Protein AF-A0AAV0BPV1-F1 (afdb_monomer_lite)

Structure (mmCIF, N/CA/C/O backbone):
data_AF-A0AAV0BPV1-F1
#
_entry.id   AF-A0AAV0BPV1-F1
#
loop_
_atom_site.group_PDB
_atom_site.id
_atom_site.type_symbol
_atom_site.label_atom_id
_atom_site.label_alt_id
_atom_site.label_comp_id
_atom_site.label_asym_id
_atom_site.label_entity_id
_atom_site.label_seq_id
_atom_site.pdbx_PDB_ins_code
_atom_site.Cartn_x
_atom_site.Cartn_y
_atom_site.Cartn_z
_atom_site.occupancy
_atom_site.B_iso_or_equiv
_atom_site.auth_seq_id
_atom_site.auth_comp_id
_atom_site.auth_asym_id
_atom_site.auth_atom_id
_atom_site.pdbx_PDB_model_num
ATOM 1 N N . MET A 1 1 ? -37.164 -22.646 31.659 1.00 42.09 1 MET A N 1
ATOM 2 C CA . MET A 1 1 ? -35.922 -21.860 31.822 1.00 42.09 1 MET A CA 1
ATOM 3 C C . MET A 1 1 ? -35.303 -21.697 30.444 1.00 42.09 1 MET A C 1
ATOM 5 O O . MET A 1 1 ? -34.673 -22.619 29.947 1.00 42.09 1 MET A O 1
ATOM 9 N N . SER A 1 2 ? -35.602 -20.583 29.778 1.00 46.94 2 SER A N 1
ATOM 10 C CA . SER A 1 2 ? -35.160 -20.309 28.409 1.00 46.94 2 SER A CA 1
ATOM 11 C C . SER A 1 2 ? -33.805 -19.611 28.459 1.00 46.94 2 SER A C 1
ATOM 13 O O . SER A 1 2 ? -33.726 -18.443 28.832 1.00 46.94 2 SER A O 1
ATOM 15 N N . ASN A 1 3 ? -32.737 -20.331 28.117 1.00 47.72 3 ASN A N 1
ATOM 16 C CA . ASN A 1 3 ? -31.407 -19.749 27.967 1.00 47.72 3 ASN A CA 1
ATOM 17 C C . ASN A 1 3 ? -31.418 -18.818 26.749 1.00 47.72 3 ASN A C 1
ATOM 19 O O . ASN A 1 3 ? -31.386 -19.273 25.608 1.00 47.72 3 ASN A O 1
ATOM 23 N N . GLN A 1 4 ? -31.497 -17.507 26.987 1.00 49.25 4 GLN A N 1
ATOM 24 C CA . GLN A 1 4 ? -31.279 -16.502 25.951 1.00 49.25 4 GLN A CA 1
ATOM 25 C C . GLN A 1 4 ? -29.829 -16.612 25.461 1.00 49.25 4 GLN A C 1
ATOM 27 O O . GLN A 1 4 ? -28.895 -16.147 26.115 1.00 49.25 4 GLN A O 1
ATOM 32 N N . CYS A 1 5 ? -29.640 -17.243 24.301 1.00 52.16 5 CYS A N 1
ATOM 33 C CA . CYS A 1 5 ? -28.388 -17.212 23.554 1.00 52.16 5 CYS A CA 1
ATOM 34 C C . CYS A 1 5 ? -28.054 -15.760 23.199 1.00 52.16 5 CYS A C 1
ATOM 36 O O . CYS A 1 5 ? -28.616 -15.174 22.275 1.00 52.16 5 CYS A O 1
ATOM 38 N N . ARG A 1 6 ? -27.123 -15.171 23.949 1.00 55.25 6 ARG A N 1
ATOM 39 C CA . ARG A 1 6 ? -26.567 -13.846 23.681 1.00 55.25 6 ARG A CA 1
ATOM 40 C C . ARG A 1 6 ? -25.705 -13.939 22.418 1.00 55.25 6 ARG A C 1
ATOM 42 O O . ARG A 1 6 ? -24.546 -14.342 22.481 1.00 55.25 6 ARG A O 1
ATOM 49 N N . THR A 1 7 ? -26.275 -13.611 21.261 1.00 58.38 7 THR A N 1
ATOM 50 C CA . THR A 1 7 ? -25.535 -13.536 19.995 1.00 58.38 7 THR A CA 1
ATOM 51 C C . THR A 1 7 ? -24.436 -12.487 20.131 1.00 58.38 7 THR A C 1
ATOM 53 O O . THR A 1 7 ? -24.726 -11.312 20.370 1.00 58.38 7 THR A O 1
ATOM 56 N N . ARG A 1 8 ? -23.167 -12.895 20.016 1.00 61.06 8 ARG A N 1
ATOM 57 C CA . ARG A 1 8 ? -22.059 -11.935 20.007 1.00 61.06 8 ARG A CA 1
ATOM 58 C C . ARG A 1 8 ? -22.197 -11.028 18.783 1.00 61.06 8 ARG A C 1
ATOM 60 O O . ARG A 1 8 ? -22.488 -11.544 17.699 1.00 61.06 8 ARG A O 1
ATOM 67 N N . PRO A 1 9 ? -21.995 -9.709 18.941 1.00 69.44 9 PRO A N 1
ATOM 68 C CA . PRO A 1 9 ? -22.067 -8.792 17.821 1.00 69.44 9 PRO A CA 1
ATOM 69 C C . PRO A 1 9 ? -21.018 -9.170 16.764 1.00 69.44 9 PRO A C 1
ATOM 71 O O . PRO A 1 9 ? -19.928 -9.628 17.122 1.00 69.44 9 PRO A O 1
ATOM 74 N N . PRO A 1 10 ? -21.336 -8.986 15.473 1.00 70.00 10 PRO A N 1
ATOM 75 C CA . PRO A 1 10 ? -20.398 -9.222 14.383 1.00 70.00 10 PRO A CA 1
ATOM 76 C C . PRO A 1 10 ? -19.081 -8.480 14.613 1.00 70.00 10 PRO A C 1
ATOM 78 O O . PRO A 1 10 ? -19.077 -7.317 15.026 1.00 70.00 10 PRO A O 1
ATOM 81 N N . SER A 1 11 ? -17.957 -9.139 14.315 1.00 78.38 11 SER A N 1
ATOM 82 C CA . SER A 1 11 ? -16.662 -8.462 14.319 1.00 78.38 11 SER A CA 1
ATOM 83 C C . SER A 1 11 ? -16.705 -7.289 13.332 1.00 78.38 11 SER A C 1
ATOM 85 O O . SER A 1 11 ? -17.315 -7.365 12.260 1.00 78.38 11 SER A O 1
ATOM 87 N N . LYS A 1 12 ? -16.056 -6.174 13.688 1.00 82.56 12 LYS A N 1
ATOM 88 C CA . LYS A 1 12 ? -15.970 -4.987 12.816 1.00 82.56 12 LYS A CA 1
ATOM 89 C C . LYS A 1 12 ? -15.382 -5.340 11.443 1.00 82.56 12 LYS A C 1
ATOM 91 O O . LYS A 1 12 ? -15.753 -4.747 10.434 1.00 82.56 12 LYS A O 1
ATOM 96 N N . GLU A 1 13 ? -14.506 -6.337 11.414 1.00 77.69 13 GLU A N 1
ATOM 97 C CA . GLU A 1 13 ? -13.866 -6.880 10.218 1.00 77.69 13 GLU A CA 1
ATOM 98 C C . GLU A 1 13 ? -14.877 -7.518 9.259 1.00 77.69 13 GLU A C 1
ATOM 100 O O . GLU A 1 13 ? -14.853 -7.198 8.072 1.00 77.69 13 GLU A O 1
ATOM 105 N N . ASN A 1 14 ? -15.827 -8.318 9.762 1.00 80.06 14 ASN A N 1
ATOM 106 C CA . ASN A 1 14 ? -16.877 -8.924 8.935 1.00 80.06 14 ASN A CA 1
ATOM 107 C C . ASN A 1 14 ? -17.768 -7.860 8.277 1.00 80.06 14 ASN A C 1
ATOM 109 O O . ASN A 1 14 ? -18.071 -7.946 7.087 1.00 80.06 14 ASN A O 1
ATOM 113 N N . ILE A 1 15 ? -18.149 -6.817 9.025 1.00 83.56 15 ILE A N 1
ATOM 114 C CA . ILE A 1 15 ? -18.957 -5.708 8.489 1.00 83.56 15 ILE A CA 1
ATOM 115 C C . ILE A 1 15 ? -18.180 -4.955 7.401 1.00 83.56 15 ILE A C 1
ATOM 117 O O . ILE A 1 15 ? -18.731 -4.623 6.349 1.00 83.56 15 ILE A O 1
ATOM 121 N N . ASN A 1 16 ? -16.894 -4.688 7.640 1.00 84.50 16 ASN A N 1
ATOM 122 C CA . ASN A 1 16 ? -16.043 -3.992 6.680 1.00 84.50 16 ASN A CA 1
ATOM 123 C C . ASN A 1 16 ? -15.828 -4.812 5.404 1.00 84.50 16 ASN A C 1
ATOM 125 O O . ASN A 1 16 ? -15.897 -4.247 4.314 1.00 84.50 16 ASN A O 1
ATOM 129 N N . LEU A 1 17 ? -15.634 -6.128 5.523 1.00 83.00 17 LEU A N 1
ATOM 130 C CA . LEU A 1 17 ? -15.505 -7.027 4.378 1.00 83.00 17 LEU A CA 1
ATOM 131 C C . LEU A 1 17 ? -16.783 -7.039 3.533 1.00 83.00 17 LEU A C 1
ATOM 133 O O . LEU A 1 17 ? -16.717 -6.926 2.313 1.00 83.00 17 LEU A O 1
ATOM 137 N N . MET A 1 18 ? -17.948 -7.104 4.177 1.00 84.31 18 MET A N 1
ATOM 138 C CA . MET A 1 18 ? -19.235 -7.137 3.481 1.00 84.31 18 MET A CA 1
ATOM 139 C C . MET A 1 18 ? -19.504 -5.822 2.730 1.00 84.31 18 MET A C 1
ATOM 141 O O . MET A 1 18 ? -19.871 -5.839 1.555 1.00 84.31 18 MET A O 1
ATOM 145 N N . ARG A 1 19 ? -19.194 -4.671 3.346 1.00 87.00 19 ARG A N 1
ATOM 146 C CA . ARG A 1 19 ? -19.234 -3.365 2.661 1.00 87.00 19 ARG A CA 1
ATOM 147 C C . ARG A 1 19 ? -18.247 -3.282 1.502 1.00 87.00 19 ARG A C 1
ATOM 149 O O . ARG A 1 19 ? -18.590 -2.732 0.458 1.00 87.00 19 ARG A O 1
ATOM 156 N N . LEU A 1 20 ? -17.031 -3.799 1.683 1.00 87.06 20 LEU A N 1
ATOM 157 C CA . LEU A 1 20 ? -16.011 -3.809 0.638 1.00 87.06 20 LEU A CA 1
ATOM 158 C C . LEU A 1 20 ? -16.485 -4.624 -0.566 1.00 87.06 20 LEU A C 1
ATOM 160 O O . LEU A 1 20 ? -16.376 -4.152 -1.690 1.00 87.06 20 LEU A O 1
ATOM 164 N N . ILE A 1 21 ? -17.052 -5.807 -0.336 1.00 85.94 21 ILE A N 1
ATOM 165 C CA . ILE A 1 21 ? -17.505 -6.694 -1.409 1.00 85.94 21 ILE A CA 1
ATOM 166 C C . ILE A 1 21 ? -18.712 -6.116 -2.138 1.00 85.94 21 ILE A C 1
ATOM 168 O O . ILE A 1 21 ? -18.698 -6.092 -3.363 1.00 85.94 21 ILE A O 1
ATOM 172 N N . ASN A 1 22 ? -19.686 -5.552 -1.423 1.00 89.00 22 ASN A N 1
ATOM 173 C CA . ASN A 1 22 ? -20.817 -4.880 -2.064 1.00 89.00 22 ASN A CA 1
ATOM 174 C C . ASN A 1 22 ? -20.350 -3.684 -2.922 1.00 89.00 22 ASN A C 1
ATOM 176 O O . ASN A 1 22 ? -20.807 -3.473 -4.044 1.00 89.00 22 ASN A O 1
ATOM 180 N N . ARG A 1 23 ? -19.348 -2.933 -2.439 1.00 88.94 23 ARG A N 1
ATOM 181 C CA . ARG A 1 23 ? -18.723 -1.852 -3.211 1.00 88.94 23 ARG A CA 1
ATOM 182 C C . ARG A 1 23 ? -17.981 -2.379 -4.444 1.00 88.94 23 ARG A C 1
ATOM 184 O O . ARG A 1 23 ? -18.074 -1.769 -5.504 1.00 88.94 23 ARG A O 1
ATOM 191 N N . LEU A 1 24 ? -17.249 -3.487 -4.321 1.00 85.62 24 LEU A N 1
ATOM 192 C CA . LEU A 1 24 ? -16.556 -4.126 -5.445 1.00 85.62 24 LEU A CA 1
ATOM 193 C C . LEU A 1 24 ? -17.540 -4.631 -6.497 1.00 85.62 24 LEU A C 1
ATOM 195 O O . LEU A 1 24 ? -17.297 -4.449 -7.685 1.00 85.62 24 LEU A O 1
ATOM 199 N N . GLU A 1 25 ? -18.655 -5.217 -6.072 1.00 88.25 25 GLU A N 1
ATOM 200 C CA . GLU A 1 25 ? -19.716 -5.684 -6.959 1.00 88.25 25 GLU A CA 1
ATOM 201 C C . GLU A 1 25 ? -20.304 -4.514 -7.754 1.00 88.25 25 GLU A C 1
ATOM 203 O O . GLU A 1 25 ? -20.315 -4.551 -8.987 1.00 88.25 25 GLU A O 1
ATOM 208 N N . GLN A 1 26 ? -20.655 -3.421 -7.073 1.00 90.00 26 GLN A N 1
ATOM 209 C CA . GLN A 1 26 ? -21.169 -2.211 -7.711 1.00 90.00 26 GLN A CA 1
ATOM 210 C C . GLN A 1 26 ? -20.170 -1.608 -8.713 1.00 90.00 26 GLN A C 1
ATOM 212 O O . GLN A 1 26 ? -20.542 -1.310 -9.848 1.00 90.00 26 GLN A O 1
ATOM 217 N N . ILE A 1 27 ? -18.893 -1.482 -8.330 1.00 82.88 27 ILE A N 1
ATOM 218 C CA . ILE A 1 27 ? -17.833 -0.947 -9.202 1.00 82.88 27 ILE A CA 1
ATOM 219 C C . ILE A 1 27 ? -17.587 -1.873 -10.397 1.00 82.88 27 ILE A C 1
ATOM 221 O O . ILE A 1 27 ? -17.434 -1.397 -11.519 1.00 82.88 27 ILE A O 1
ATOM 225 N N . SER A 1 28 ? -17.564 -3.189 -10.180 1.00 78.62 28 SER A N 1
ATOM 226 C CA . SER A 1 28 ? -17.332 -4.157 -11.253 1.00 78.62 28 SER A CA 1
ATOM 227 C C . SER A 1 28 ? -18.446 -4.118 -12.298 1.00 78.62 28 SER A C 1
ATOM 229 O O . SER A 1 28 ? -18.153 -4.127 -13.489 1.00 78.62 28 SER A O 1
ATOM 231 N N . ASN A 1 29 ? -19.705 -3.992 -11.870 1.00 82.56 29 ASN A N 1
ATOM 232 C CA . ASN A 1 29 ? -20.851 -3.918 -12.774 1.00 82.56 29 ASN A CA 1
ATOM 233 C C . ASN A 1 29 ? -20.868 -2.601 -13.568 1.00 82.56 29 ASN A C 1
ATOM 235 O O . ASN A 1 29 ? -21.177 -2.614 -14.756 1.00 82.56 29 ASN A O 1
ATOM 239 N N . LEU A 1 30 ? -20.485 -1.483 -12.942 1.00 74.69 30 LEU A N 1
ATOM 240 C CA . LEU A 1 30 ? -20.395 -0.176 -13.606 1.00 74.69 30 LEU A CA 1
ATOM 241 C C . LEU A 1 30 ? -19.240 -0.111 -14.615 1.00 74.69 30 LEU A C 1
ATOM 243 O O . LEU A 1 30 ? -19.417 0.379 -15.727 1.00 74.69 30 LEU A O 1
ATOM 247 N N . ASN A 1 31 ? -18.065 -0.628 -14.250 1.00 66.12 31 ASN A N 1
ATOM 248 C CA . ASN A 1 31 ? -16.854 -0.455 -15.053 1.00 66.12 31 ASN A CA 1
ATOM 249 C C . ASN A 1 31 ? -16.699 -1.498 -16.167 1.00 66.12 31 ASN A C 1
ATOM 251 O O . ASN A 1 31 ? -16.068 -1.197 -17.178 1.00 66.12 31 ASN A O 1
ATOM 255 N N . LEU A 1 32 ? -17.279 -2.700 -16.028 1.00 65.12 32 LEU A N 1
ATOM 256 C CA . LEU A 1 32 ? -17.296 -3.684 -17.121 1.00 65.12 32 LEU A CA 1
ATOM 257 C C . LEU A 1 32 ? -18.333 -3.367 -18.203 1.00 65.12 32 LEU A C 1
ATOM 259 O O . LEU A 1 32 ? -18.230 -3.914 -19.296 1.00 65.12 32 LEU A O 1
ATOM 263 N N . ALA A 1 33 ? -19.285 -2.466 -17.941 1.00 62.31 33 ALA A N 1
ATOM 264 C CA . ALA A 1 33 ? -20.210 -1.947 -18.950 1.00 62.31 33 ALA A CA 1
ATOM 265 C C . ALA A 1 33 ? -19.548 -0.949 -19.923 1.00 62.31 33 ALA A C 1
ATOM 267 O O . ALA A 1 33 ? -20.222 -0.386 -20.784 1.00 62.31 33 ALA A O 1
ATOM 268 N N . ARG A 1 34 ? -18.219 -0.781 -19.849 1.00 64.75 34 ARG A N 1
ATOM 269 C CA . ARG A 1 34 ? -17.416 -0.041 -20.825 1.00 64.75 34 ARG A CA 1
ATOM 270 C C . ARG A 1 34 ? -16.794 -0.931 -21.928 1.00 64.75 34 ARG A C 1
ATOM 272 O O . ARG A 1 34 ? -15.581 -0.860 -22.102 1.00 64.75 34 ARG A O 1
ATOM 279 N N . PRO A 1 35 ? -17.538 -1.746 -22.712 1.00 54.72 35 PRO A N 1
ATOM 280 C CA . PRO A 1 35 ? -17.009 -2.293 -23.951 1.00 54.72 35 PRO A CA 1
ATOM 281 C C . PRO A 1 35 ? -17.625 -1.587 -25.176 1.00 54.72 35 PRO A C 1
ATOM 283 O O . PRO A 1 35 ? -18.838 -1.481 -25.327 1.00 54.72 35 PRO A O 1
ATOM 286 N N . VAL A 1 36 ? -16.756 -1.163 -26.098 1.00 50.34 36 VAL A N 1
ATOM 287 C CA . VAL A 1 36 ? -17.002 -1.215 -27.559 1.00 50.34 36 VAL A CA 1
ATOM 288 C C . VAL A 1 36 ? -17.967 -0.180 -28.175 1.00 50.34 36 VAL A C 1
ATOM 290 O O . VAL A 1 36 ? -18.152 -0.160 -29.389 1.00 50.34 36 VAL A O 1
ATOM 293 N N . LEU A 1 37 ? -18.495 0.797 -27.433 1.00 48.41 37 LEU A N 1
ATOM 294 C CA . LEU A 1 37 ? -19.304 1.872 -28.053 1.00 48.41 37 LEU A CA 1
ATOM 295 C C . LEU A 1 37 ? -18.516 2.803 -29.006 1.00 48.41 37 LEU A C 1
ATOM 297 O O . LEU A 1 37 ? -19.104 3.677 -29.639 1.00 48.41 37 LEU A O 1
ATOM 301 N N . SER A 1 38 ? -17.200 2.618 -29.149 1.00 53.91 38 SER A N 1
ATOM 302 C CA . SER A 1 38 ? -16.341 3.393 -30.052 1.00 53.91 38 SER A CA 1
ATOM 303 C C . SER A 1 38 ? -15.957 2.692 -31.364 1.00 53.91 38 SER A C 1
ATOM 305 O O . SER A 1 38 ? -15.392 3.367 -32.223 1.00 53.91 38 SER A O 1
ATOM 307 N N . GLU A 1 39 ? -16.280 1.406 -31.566 1.00 52.38 39 GLU A N 1
ATOM 308 C CA . GLU A 1 39 ? -15.970 0.682 -32.822 1.00 52.38 39 GLU A CA 1
ATOM 309 C C . GLU A 1 39 ? -17.166 0.544 -33.781 1.00 52.38 39 GLU A C 1
ATOM 311 O O . GLU A 1 39 ? -16.973 0.358 -34.977 1.00 52.38 39 GLU A O 1
ATOM 316 N N . ALA A 1 40 ? -18.408 0.734 -33.324 1.00 53.03 40 ALA A N 1
ATOM 317 C CA . ALA A 1 40 ? -19.603 0.517 -34.153 1.00 53.03 40 ALA A CA 1
ATOM 318 C C . ALA A 1 40 ? -20.012 1.701 -35.065 1.00 53.03 40 ALA A C 1
ATOM 320 O O . ALA A 1 40 ? -21.153 1.758 -35.520 1.00 53.03 40 ALA A O 1
ATOM 321 N N . LYS A 1 41 ? -19.130 2.676 -35.335 1.00 50.38 41 LYS A N 1
ATOM 322 C CA . LYS A 1 41 ? -19.468 3.853 -36.168 1.00 50.38 41 LYS A CA 1
ATOM 323 C C . LYS A 1 41 ? -18.423 4.175 -37.238 1.00 50.38 41 LYS A C 1
ATOM 325 O O . LYS A 1 41 ? -18.102 5.341 -37.457 1.00 50.38 41 LYS A O 1
ATOM 330 N N . GLN A 1 42 ? -17.891 3.144 -37.892 1.00 53.72 42 GLN A N 1
ATOM 331 C CA . GLN A 1 42 ? -16.965 3.299 -39.018 1.00 53.72 42 GLN A CA 1
ATOM 332 C C . GLN A 1 42 ? -17.470 2.710 -40.339 1.00 53.72 42 GLN A C 1
ATOM 334 O O . GLN A 1 42 ? -16.671 2.521 -41.234 1.00 53.72 42 GLN A O 1
ATOM 339 N N . ASP A 1 43 ? -18.783 2.534 -40.510 1.00 49.91 43 ASP A N 1
ATOM 340 C CA . ASP A 1 43 ? -19.382 2.211 -41.812 1.00 49.91 43 ASP A CA 1
ATOM 341 C C . ASP A 1 43 ? -20.544 3.166 -42.129 1.00 49.91 43 ASP A C 1
ATOM 343 O O . ASP A 1 43 ? -21.705 2.780 -42.221 1.00 49.91 43 ASP A O 1
ATOM 347 N N . SER A 1 44 ? -20.259 4.459 -42.286 1.00 54.28 44 SER A N 1
ATOM 348 C CA . SER A 1 44 ? -21.110 5.299 -43.135 1.00 54.28 44 SER A CA 1
ATOM 349 C C . SER A 1 44 ? -20.239 6.247 -43.947 1.00 54.28 44 SER A C 1
ATOM 351 O O . SER A 1 44 ? -19.776 7.278 -43.458 1.00 54.28 44 SER A O 1
ATOM 353 N N . GLN A 1 45 ? -20.004 5.857 -45.197 1.00 57.00 45 GLN A N 1
ATOM 354 C CA . GLN A 1 45 ? -19.478 6.715 -46.247 1.00 57.00 45 GLN A CA 1
ATOM 355 C C . GLN A 1 45 ? -20.327 7.988 -46.351 1.00 57.00 45 GLN A C 1
ATOM 357 O O . GLN A 1 45 ? -21.492 7.919 -46.733 1.00 57.00 45 GLN A O 1
ATOM 362 N N . PHE A 1 46 ? -19.737 9.152 -46.085 1.00 45.31 46 PHE A N 1
ATOM 363 C CA . PHE A 1 46 ? -20.099 10.360 -46.818 1.00 45.31 46 PHE A CA 1
ATOM 364 C C . PHE A 1 46 ? -18.920 11.334 -46.845 1.00 45.31 46 PHE A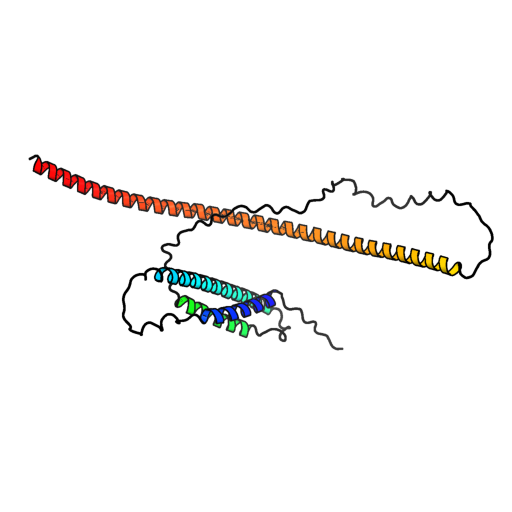 C 1
ATOM 366 O O . PHE A 1 46 ? -18.414 11.770 -45.812 1.00 45.31 46 PHE A O 1
ATOM 373 N N . SER A 1 47 ? -18.464 11.617 -48.061 1.00 58.06 47 SER A N 1
ATOM 374 C CA . SER A 1 47 ? -17.420 12.575 -48.408 1.00 58.06 47 SER A CA 1
ATOM 375 C C . SER A 1 47 ? -17.798 13.998 -47.992 1.00 58.06 47 SER A C 1
ATOM 377 O O . SER A 1 47 ? -18.882 14.450 -48.338 1.00 58.06 47 SER A O 1
ATOM 379 N N . SER A 1 48 ? -16.896 14.724 -47.326 1.00 51.44 48 SER A N 1
ATOM 380 C CA . SER A 1 48 ? -16.231 15.907 -47.906 1.00 51.44 48 SER A CA 1
ATOM 381 C C . SER A 1 48 ? -15.270 16.556 -46.895 1.00 51.44 48 SER A C 1
ATOM 383 O O . SER A 1 48 ? -15.657 16.903 -45.785 1.00 51.44 48 SER A O 1
ATOM 385 N N . SER A 1 49 ? -14.004 16.664 -47.307 1.00 60.97 49 SER A N 1
ATOM 386 C CA . SER A 1 49 ? -13.077 17.800 -47.125 1.00 60.97 49 SER A CA 1
ATOM 387 C C . SER A 1 49 ? -13.451 18.899 -46.106 1.00 60.97 49 SER A C 1
ATOM 389 O O . SER A 1 49 ? -14.350 19.691 -46.364 1.00 60.97 49 SER A O 1
ATOM 391 N N . ASP A 1 50 ? -12.732 19.019 -44.983 1.00 49.62 50 ASP A N 1
ATOM 392 C CA . ASP A 1 50 ? -11.524 19.865 -44.881 1.00 49.62 50 ASP A CA 1
ATOM 393 C C . ASP A 1 50 ? -11.030 20.054 -43.424 1.00 49.62 50 ASP A C 1
ATOM 395 O O . ASP A 1 50 ? -11.773 20.395 -42.511 1.00 49.62 50 ASP A O 1
ATOM 399 N N . ILE A 1 51 ? -9.725 19.806 -43.244 1.00 56.47 51 ILE A N 1
ATOM 400 C CA . ILE A 1 51 ? -8.747 20.515 -42.392 1.00 56.47 51 ILE A CA 1
ATOM 401 C C . ILE A 1 51 ? -9.185 20.927 -40.963 1.00 56.47 51 ILE A C 1
ATOM 403 O O . ILE A 1 51 ? -9.487 22.089 -40.725 1.00 56.47 51 ILE A O 1
ATOM 407 N N . SER A 1 52 ? -9.069 20.006 -39.986 1.00 53.97 52 SER A N 1
ATOM 408 C CA . SER A 1 52 ? -8.597 20.266 -38.593 1.00 53.97 52 SER A CA 1
ATOM 409 C C . SER A 1 52 ? -8.764 19.033 -37.671 1.00 53.97 52 SER A C 1
ATOM 411 O O . SER A 1 52 ? -9.530 19.064 -36.709 1.00 53.97 52 SER A O 1
ATOM 413 N N . GLY A 1 53 ? -8.088 17.912 -37.961 1.00 50.00 53 GLY A N 1
ATOM 414 C CA . GLY A 1 53 ? -8.402 16.597 -37.359 1.00 50.00 53 GLY A CA 1
ATOM 415 C C . GLY A 1 53 ? -7.350 15.938 -36.452 1.00 50.00 53 GLY A C 1
ATOM 416 O O . GLY A 1 53 ? -7.510 14.770 -36.120 1.00 50.00 53 GLY A O 1
ATOM 417 N N . GLU A 1 54 ? -6.272 16.615 -36.046 1.00 54.66 54 GLU A N 1
ATOM 418 C CA . GLU A 1 54 ? -5.117 15.941 -35.405 1.00 54.66 54 GLU A CA 1
ATOM 419 C C . GLU A 1 54 ? -5.161 15.871 -33.859 1.00 54.66 54 GLU A C 1
ATOM 421 O O . GLU A 1 54 ? -4.224 15.390 -33.224 1.00 54.66 54 GLU A O 1
ATOM 426 N N . ARG A 1 55 ? -6.242 16.332 -33.210 1.00 53.78 55 ARG A N 1
ATOM 427 C CA . ARG A 1 55 ? -6.329 16.390 -31.732 1.00 53.78 55 ARG A CA 1
ATOM 428 C C . ARG A 1 55 ? -6.917 15.151 -31.044 1.00 53.78 55 ARG A C 1
ATOM 430 O O . ARG A 1 55 ? -6.801 15.043 -29.832 1.00 53.78 55 ARG A O 1
ATOM 437 N N . THR A 1 56 ? -7.507 14.194 -31.758 1.00 56.53 56 THR A N 1
ATOM 438 C CA . THR A 1 56 ? -8.327 13.141 -31.116 1.00 56.53 56 THR A CA 1
ATOM 439 C C . THR A 1 56 ? -7.581 11.846 -30.767 1.00 56.53 56 THR A C 1
ATOM 441 O O . THR A 1 56 ? -8.087 11.047 -29.981 1.00 56.53 56 THR A O 1
ATOM 444 N N . SER A 1 57 ? -6.377 11.615 -31.301 1.00 59.97 57 SER A N 1
ATOM 445 C CA . SER A 1 57 ? -5.622 10.369 -31.069 1.00 59.97 57 SER A CA 1
ATOM 446 C C . SER A 1 57 ? -4.876 10.348 -29.730 1.00 59.97 57 SER A C 1
ATOM 448 O O . SER A 1 57 ? -4.743 9.294 -29.107 1.00 59.97 57 SER A O 1
ATOM 450 N N . LYS A 1 58 ? -4.417 11.510 -29.253 1.00 67.12 58 LYS A N 1
ATOM 451 C CA . LYS A 1 58 ? -3.657 11.624 -28.000 1.00 67.12 58 LYS A CA 1
ATOM 452 C C . LYS A 1 58 ? -4.544 11.508 -26.759 1.00 67.12 58 LYS A C 1
ATOM 454 O O . LYS A 1 58 ? -4.118 10.902 -25.777 1.00 67.12 58 LYS A O 1
ATOM 459 N N . ASP A 1 59 ? -5.769 12.023 -26.828 1.00 66.75 59 ASP A N 1
ATOM 460 C CA . ASP A 1 59 ? -6.702 12.007 -25.696 1.00 66.75 59 ASP A CA 1
ATOM 461 C C . ASP A 1 59 ? -7.236 10.595 -25.409 1.00 66.75 59 ASP A C 1
ATOM 463 O O . ASP A 1 59 ? -7.300 10.193 -24.249 1.00 66.75 59 ASP A O 1
ATOM 467 N N . ARG A 1 60 ? -7.479 9.775 -26.446 1.00 69.94 60 ARG A N 1
ATOM 468 C CA . ARG A 1 60 ? -7.893 8.367 -26.269 1.00 69.94 60 ARG A CA 1
ATOM 469 C C . ARG A 1 60 ? -6.854 7.537 -25.509 1.00 69.94 60 ARG A C 1
ATOM 471 O O . ARG A 1 60 ? -7.203 6.796 -24.597 1.00 69.94 60 ARG A O 1
ATOM 478 N N . SER A 1 61 ? -5.564 7.730 -25.801 1.00 77.25 61 SER A N 1
ATOM 479 C CA . SER A 1 61 ? -4.494 7.015 -25.094 1.00 77.25 61 SER A CA 1
ATOM 480 C C . SER A 1 61 ? -4.415 7.374 -23.606 1.00 77.25 61 SER A C 1
ATOM 482 O O . SER A 1 61 ? -3.953 6.548 -22.821 1.00 77.25 61 SER A O 1
ATOM 484 N N . ALA A 1 62 ? -4.808 8.586 -23.205 1.00 82.00 62 ALA A N 1
ATOM 485 C CA . ALA A 1 62 ? -4.777 8.994 -21.803 1.00 82.00 62 ALA A CA 1
ATOM 486 C C . ALA A 1 62 ? -5.901 8.329 -20.993 1.00 82.00 62 ALA A C 1
ATOM 488 O O . ALA A 1 62 ? -5.664 7.902 -19.860 1.00 82.00 62 ALA A O 1
ATOM 489 N N . GLU A 1 63 ? -7.090 8.193 -21.586 1.00 83.94 63 GLU A N 1
ATOM 490 C CA . GLU A 1 63 ? -8.220 7.492 -20.970 1.00 83.94 63 GLU A CA 1
ATOM 491 C C . GLU A 1 63 ? -7.942 5.998 -20.780 1.00 83.94 63 GLU A C 1
ATOM 493 O O . GLU A 1 63 ? -8.187 5.471 -19.694 1.00 83.94 63 GLU A O 1
ATOM 498 N N . ASP A 1 64 ? -7.358 5.335 -21.783 1.00 85.06 64 ASP A N 1
ATOM 499 C CA . ASP A 1 64 ? -6.997 3.913 -21.697 1.00 85.06 64 ASP A CA 1
ATOM 500 C C . ASP A 1 64 ? -5.977 3.658 -20.575 1.00 85.06 64 ASP A C 1
ATOM 502 O O . ASP A 1 64 ? -6.082 2.693 -19.813 1.00 85.06 64 ASP A O 1
ATOM 506 N N . ILE A 1 65 ? -5.002 4.564 -20.419 1.00 85.75 65 ILE A N 1
ATOM 507 C CA . ILE A 1 65 ? -4.013 4.497 -19.337 1.00 85.75 65 ILE A CA 1
ATOM 508 C C . ILE A 1 65 ? -4.688 4.686 -17.975 1.00 85.75 65 ILE A C 1
ATOM 510 O O . ILE A 1 65 ? -4.374 3.950 -17.038 1.00 85.75 65 ILE A O 1
ATOM 514 N N . ALA A 1 66 ? -5.591 5.661 -17.839 1.00 86.88 66 ALA A N 1
ATOM 515 C CA . ALA A 1 66 ? -6.308 5.900 -16.588 1.00 86.88 66 ALA A CA 1
ATOM 516 C C . ALA A 1 66 ? -7.146 4.677 -16.188 1.00 86.88 66 ALA A C 1
ATOM 518 O O . ALA A 1 66 ? -7.049 4.206 -15.052 1.00 86.88 66 ALA A O 1
ATOM 519 N N . TRP A 1 67 ? -7.877 4.108 -17.147 1.00 86.88 67 TRP A N 1
ATOM 520 C CA . TRP A 1 67 ? -8.705 2.929 -16.929 1.00 86.88 67 TRP A CA 1
ATOM 521 C C . TRP A 1 67 ? -7.878 1.703 -16.519 1.00 86.88 67 TRP A C 1
ATOM 523 O O . TRP A 1 67 ? -8.236 1.007 -15.570 1.00 86.88 67 TRP A O 1
ATOM 533 N N . TYR A 1 68 ? -6.712 1.485 -17.138 1.00 88.94 68 TYR A N 1
ATOM 534 C CA . TYR A 1 68 ? -5.781 0.427 -16.730 1.00 88.94 68 TYR A CA 1
ATOM 535 C C . TYR A 1 68 ? -5.372 0.538 -15.249 1.00 88.94 68 TYR A C 1
ATOM 537 O O . TYR A 1 68 ? -5.340 -0.466 -14.529 1.00 88.94 68 TYR A O 1
ATOM 545 N N . TRP A 1 69 ? -5.073 1.749 -14.767 1.00 88.50 69 TRP A N 1
ATOM 546 C CA . TRP A 1 69 ? -4.683 1.959 -13.369 1.00 88.50 69 TRP A CA 1
ATOM 547 C C . TRP A 1 69 ? -5.839 1.758 -12.391 1.00 88.50 69 TRP A C 1
ATOM 549 O O . TRP A 1 69 ? -5.621 1.201 -11.313 1.00 88.50 69 TRP A O 1
ATOM 559 N N . GLU A 1 70 ? -7.059 2.144 -12.761 1.00 89.81 70 GLU A N 1
ATOM 560 C CA . GLU A 1 70 ? -8.255 1.834 -11.972 1.00 89.81 70 GLU A CA 1
ATOM 561 C C . GLU A 1 70 ? -8.463 0.323 -11.851 1.00 89.81 70 GLU A C 1
ATOM 563 O O . GLU A 1 70 ? -8.673 -0.198 -10.751 1.00 89.81 70 GLU A O 1
ATOM 568 N N . LEU A 1 71 ? -8.310 -0.399 -12.962 1.00 89.44 71 LEU A N 1
ATOM 569 C CA . LEU A 1 71 ? -8.444 -1.850 -13.014 1.00 89.44 71 LEU A CA 1
ATOM 570 C C . LEU A 1 71 ? -7.381 -2.556 -12.154 1.00 89.44 71 LEU A C 1
ATOM 572 O O . LEU A 1 71 ? -7.685 -3.500 -11.422 1.00 89.44 71 LEU A O 1
ATOM 576 N N . LYS A 1 72 ? -6.142 -2.047 -12.155 1.00 91.44 72 LYS A N 1
ATOM 577 C CA . LYS A 1 72 ? -5.076 -2.507 -11.249 1.00 91.44 72 LYS A CA 1
ATOM 578 C C . LYS A 1 72 ? -5.370 -2.201 -9.780 1.00 91.44 72 LYS A C 1
ATOM 580 O O . LYS A 1 72 ? -5.099 -3.041 -8.918 1.00 91.44 72 LYS A O 1
ATOM 585 N N . GLY A 1 73 ? -5.957 -1.044 -9.481 1.00 90.31 73 GLY A N 1
ATOM 586 C CA . GLY A 1 73 ? -6.462 -0.732 -8.143 1.00 90.31 73 GLY A CA 1
ATOM 587 C C . GLY A 1 73 ? -7.508 -1.754 -7.688 1.00 90.31 73 GLY A C 1
ATOM 588 O O . GLY A 1 73 ? -7.441 -2.277 -6.572 1.00 90.31 73 GLY A O 1
ATOM 589 N N . LEU A 1 74 ? -8.416 -2.138 -8.584 1.00 90.31 74 LEU A N 1
ATOM 590 C CA . LEU A 1 74 ? -9.434 -3.144 -8.301 1.00 90.31 74 LEU A CA 1
ATOM 591 C C . LEU A 1 74 ? -8.824 -4.535 -8.043 1.00 90.31 74 LEU A C 1
ATOM 593 O O . LEU A 1 74 ? -9.190 -5.204 -7.082 1.00 90.31 74 LEU A O 1
ATOM 597 N N . GLU A 1 75 ? -7.813 -4.943 -8.813 1.00 92.56 75 GLU A N 1
ATOM 598 C CA . GLU A 1 75 ? -7.100 -6.211 -8.590 1.00 92.56 75 GLU A CA 1
ATOM 599 C C . GLU A 1 75 ? -6.484 -6.293 -7.178 1.00 92.56 75 GLU A C 1
ATOM 601 O O . GLU A 1 75 ? -6.555 -7.326 -6.505 1.00 92.56 75 GLU A O 1
ATOM 606 N N . THR A 1 76 ? -5.890 -5.196 -6.700 1.00 92.50 76 THR A N 1
ATOM 607 C CA . THR A 1 76 ? -5.270 -5.154 -5.365 1.00 92.50 76 THR A CA 1
ATOM 608 C C . THR A 1 76 ? -6.299 -5.206 -4.236 1.00 92.50 76 THR A C 1
ATOM 610 O O . THR A 1 76 ? -6.086 -5.917 -3.253 1.00 92.50 76 THR A O 1
ATOM 613 N N . THR A 1 77 ? -7.438 -4.524 -4.384 1.00 91.38 77 THR A N 1
ATOM 614 C CA . THR A 1 77 ? -8.536 -4.578 -3.402 1.00 91.38 77 THR A CA 1
ATOM 615 C C . THR A 1 77 ? -9.182 -5.963 -3.333 1.00 91.38 77 THR A C 1
ATOM 617 O O . THR A 1 77 ? -9.421 -6.459 -2.232 1.00 91.38 77 THR A O 1
ATOM 620 N N . VAL A 1 78 ? -9.360 -6.642 -4.473 1.00 93.44 78 VAL A N 1
ATOM 621 C CA . VAL A 1 78 ? -9.818 -8.044 -4.529 1.00 93.44 78 VAL A CA 1
ATOM 622 C C . VAL A 1 78 ? -8.827 -8.977 -3.825 1.00 93.44 78 VAL A C 1
ATOM 624 O O . VAL A 1 78 ? -9.227 -9.799 -2.999 1.00 93.44 78 VAL A O 1
ATOM 627 N N . LYS A 1 79 ? -7.519 -8.822 -4.077 1.00 94.38 79 LYS A N 1
ATOM 628 C CA . LYS A 1 79 ? -6.471 -9.590 -3.378 1.00 94.38 79 LYS A CA 1
ATOM 629 C C . LYS A 1 79 ? -6.510 -9.369 -1.867 1.00 94.38 79 LYS A C 1
ATOM 631 O O . LYS A 1 79 ? -6.409 -10.330 -1.112 1.00 94.38 79 LYS A O 1
ATOM 636 N N . HIS A 1 80 ? -6.686 -8.127 -1.424 1.00 92.88 80 HIS A N 1
ATOM 637 C CA . HIS A 1 80 ? -6.784 -7.807 -0.003 1.00 92.88 80 HIS A CA 1
ATOM 638 C C . HIS A 1 80 ? -8.021 -8.440 0.650 1.00 92.88 80 HIS A C 1
ATOM 640 O O . HIS A 1 80 ? -7.892 -9.073 1.697 1.00 92.88 80 HIS A O 1
ATOM 646 N N . ALA A 1 81 ? -9.189 -8.350 0.005 1.0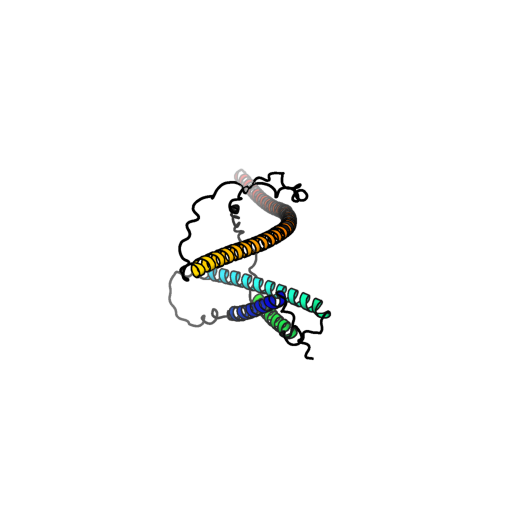0 91.69 81 ALA A N 1
ATOM 647 C CA . ALA A 1 81 ? -10.411 -9.008 0.468 1.00 91.69 81 ALA A CA 1
ATOM 648 C C . ALA A 1 81 ? -10.222 -10.530 0.611 1.00 91.69 81 ALA A C 1
ATOM 650 O O . ALA A 1 81 ? -10.642 -11.111 1.609 1.00 91.69 81 ALA A O 1
ATOM 651 N N . LYS A 1 82 ? -9.512 -11.164 -0.332 1.00 93.56 82 LYS A N 1
ATOM 652 C CA . LYS A 1 82 ? -9.176 -12.597 -0.286 1.00 93.56 82 LYS A CA 1
ATOM 653 C C . LYS A 1 82 ? -8.262 -12.942 0.889 1.00 93.56 82 LYS A C 1
ATOM 655 O O . LYS A 1 82 ? -8.461 -13.964 1.540 1.00 93.56 82 LYS A O 1
ATOM 660 N N . THR A 1 83 ? -7.283 -12.088 1.186 1.00 93.06 83 THR A N 1
ATOM 661 C CA . THR A 1 83 ? -6.424 -12.247 2.367 1.00 93.06 83 THR A CA 1
ATOM 662 C C . THR A 1 83 ? -7.236 -12.162 3.656 1.00 93.06 83 THR A C 1
ATOM 664 O O . THR A 1 83 ? -7.062 -13.015 4.518 1.00 93.06 83 THR A O 1
ATOM 667 N N . ILE A 1 84 ? -8.154 -11.193 3.775 1.00 90.38 84 ILE A N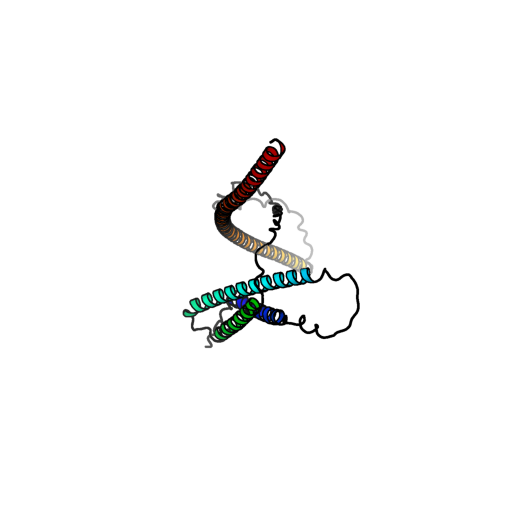 1
ATOM 668 C CA . ILE A 1 84 ? -9.047 -11.084 4.941 1.00 90.38 84 ILE A CA 1
ATOM 669 C C . ILE A 1 84 ? -9.895 -12.352 5.078 1.00 90.38 84 ILE A C 1
ATOM 671 O O . ILE A 1 84 ? -9.956 -12.927 6.162 1.00 90.38 84 ILE A O 1
ATOM 675 N N . LEU A 1 85 ? -10.496 -12.822 3.980 1.00 89.69 85 LEU A N 1
ATOM 676 C CA . LEU A 1 85 ? -11.319 -14.032 3.978 1.00 89.69 85 LEU A CA 1
ATOM 677 C C . LEU A 1 85 ? -10.522 -15.259 4.440 1.00 89.69 85 LEU A C 1
ATOM 679 O O . LEU A 1 85 ? -11.001 -16.015 5.276 1.00 89.69 85 LEU A O 1
ATOM 683 N N . LYS A 1 86 ? -9.277 -15.407 3.971 1.00 90.81 86 LYS A N 1
ATOM 684 C CA . LYS A 1 86 ? -8.379 -16.494 4.381 1.00 90.81 86 LYS A CA 1
ATOM 685 C C . LYS A 1 86 ? -8.005 -16.421 5.866 1.00 90.81 86 LYS A C 1
ATOM 687 O O . LYS A 1 86 ? -7.905 -17.454 6.522 1.00 90.81 86 LYS A O 1
ATOM 692 N N . THR A 1 87 ? -7.798 -15.218 6.404 1.00 89.25 87 THR A N 1
ATOM 693 C CA . THR A 1 87 ? -7.542 -15.019 7.841 1.00 89.25 87 THR A CA 1
ATOM 694 C C . THR A 1 87 ? -8.759 -15.406 8.680 1.00 89.25 87 THR A C 1
ATOM 696 O O . THR A 1 87 ? -8.617 -16.058 9.715 1.00 89.25 87 THR A O 1
ATOM 699 N N . ILE A 1 88 ? -9.961 -15.047 8.224 1.00 85.88 88 ILE A N 1
ATOM 700 C CA . ILE A 1 88 ? -11.207 -15.436 8.887 1.00 85.88 88 ILE A CA 1
ATOM 701 C C . ILE A 1 88 ? -11.382 -16.958 8.818 1.00 85.88 88 ILE A C 1
ATOM 703 O O . ILE A 1 88 ? -11.541 -17.583 9.856 1.00 85.88 88 ILE A O 1
ATOM 707 N N . GLU A 1 89 ? -11.232 -17.574 7.644 1.00 85.81 89 GLU A N 1
ATOM 708 C CA . GLU A 1 89 ? -11.341 -19.030 7.462 1.00 85.81 89 GLU A CA 1
ATOM 709 C C . GLU A 1 89 ? -10.356 -19.801 8.357 1.00 85.81 89 GLU A C 1
ATOM 711 O O . GLU A 1 89 ? -10.735 -20.765 9.018 1.00 85.81 89 GLU A O 1
ATOM 716 N N . GLY A 1 90 ? -9.113 -19.320 8.472 1.00 84.44 90 GLY A N 1
ATOM 717 C CA . GLY A 1 90 ? -8.119 -19.904 9.374 1.00 84.44 90 GLY A CA 1
ATOM 718 C C . GLY A 1 90 ? -8.455 -19.757 10.865 1.00 84.44 90 GLY A C 1
ATOM 719 O O . GLY A 1 90 ? -8.061 -20.611 11.657 1.00 84.44 90 GLY A O 1
ATOM 720 N N . SER A 1 91 ? -9.201 -18.718 11.258 1.00 77.00 91 SER A N 1
ATOM 721 C CA . SER A 1 91 ? -9.613 -18.488 12.654 1.00 77.00 91 SER A CA 1
ATOM 722 C C . SER A 1 91 ? -10.955 -19.139 13.016 1.00 77.00 91 SER A C 1
ATOM 724 O O . SER A 1 91 ? -11.175 -19.487 14.178 1.00 77.00 91 SER A O 1
ATOM 726 N N . SER A 1 92 ? -11.828 -19.382 12.034 1.00 65.31 92 SER A N 1
ATOM 727 C CA . SER A 1 92 ? -13.154 -19.991 12.210 1.00 65.31 92 SER A CA 1
ATOM 728 C C . SER A 1 92 ? -13.125 -21.473 12.594 1.00 65.31 92 SER A C 1
ATOM 730 O O . SER A 1 92 ? -14.122 -21.972 13.113 1.00 65.31 92 SER A O 1
ATOM 732 N N . SER A 1 93 ? -11.983 -22.156 12.459 1.00 60.59 93 SER A N 1
ATOM 733 C CA . SER A 1 93 ? -11.771 -23.530 12.949 1.00 60.59 93 SER A CA 1
ATOM 734 C C . SER A 1 93 ? -12.045 -23.706 14.456 1.00 60.59 93 SER A C 1
ATOM 736 O O . SER A 1 93 ? -12.133 -24.832 14.934 1.00 60.59 93 SER A O 1
ATOM 738 N N . ILE A 1 94 ? -12.166 -22.610 15.218 1.00 56.88 94 ILE A N 1
ATOM 739 C CA . ILE A 1 94 ? -12.239 -22.617 16.687 1.00 56.88 94 ILE A CA 1
ATOM 740 C C . ILE A 1 94 ? -13.671 -22.427 17.238 1.00 56.88 94 ILE A C 1
ATOM 742 O O . ILE A 1 94 ? -13.892 -22.628 18.430 1.00 56.88 94 ILE A O 1
ATOM 746 N N . SER A 1 95 ? -14.693 -22.124 16.425 1.00 53.78 95 SER A N 1
ATOM 747 C CA . SER A 1 95 ? -16.052 -21.925 16.972 1.00 53.78 95 SER A CA 1
ATOM 748 C C . SER A 1 95 ? -17.185 -22.330 16.026 1.00 53.78 95 SER A C 1
ATOM 750 O O . SER A 1 95 ? -17.737 -21.501 15.311 1.00 53.78 95 SER A O 1
ATOM 752 N N . GLN A 1 96 ? -17.601 -23.597 16.121 1.00 57.84 96 GLN A N 1
ATOM 753 C CA . GLN A 1 96 ? -18.780 -24.198 15.467 1.00 57.84 96 GLN A CA 1
ATOM 754 C C . GLN A 1 96 ? -20.151 -23.632 15.915 1.00 57.84 96 GLN A C 1
ATOM 756 O O . GLN A 1 96 ? -21.184 -24.112 15.471 1.00 57.84 96 GLN A O 1
ATOM 761 N N . PHE A 1 97 ? -20.214 -22.629 16.798 1.00 55.75 97 PHE A N 1
ATOM 762 C CA . PHE A 1 97 ? -21.454 -22.292 17.521 1.00 55.75 97 PHE A CA 1
ATOM 763 C C . PHE A 1 97 ? -22.239 -21.070 17.011 1.00 55.75 97 PHE A C 1
ATOM 765 O O . PHE A 1 97 ? -23.134 -20.592 17.707 1.00 55.75 97 PHE A O 1
ATOM 772 N N . GLN A 1 98 ? -21.948 -20.536 15.821 1.00 56.59 98 GLN A N 1
ATOM 773 C CA . GLN A 1 98 ? -22.619 -19.317 15.341 1.00 56.59 98 GLN A CA 1
ATOM 774 C C . GLN A 1 98 ? -23.012 -19.391 13.856 1.00 56.59 98 GLN A C 1
ATOM 776 O O . GLN A 1 98 ? -22.585 -18.578 13.044 1.00 56.59 98 GLN A O 1
ATOM 781 N N . GLU A 1 99 ? -23.840 -20.378 13.510 1.00 53.84 99 GLU A N 1
ATOM 782 C CA . GLU A 1 99 ? -24.191 -20.719 12.120 1.00 53.84 99 GLU A CA 1
ATOM 783 C C . GLU A 1 99 ? -25.362 -19.898 11.531 1.00 53.84 99 GLU A C 1
ATOM 785 O O . GLU A 1 99 ? -25.490 -19.784 10.319 1.00 53.84 99 GLU A O 1
ATOM 790 N N . ASN A 1 100 ? -26.181 -19.224 12.348 1.00 58.50 100 ASN A N 1
ATOM 791 C CA . ASN A 1 100 ? -27.501 -18.763 11.874 1.00 58.50 100 ASN A CA 1
ATOM 792 C C . ASN A 1 100 ? -27.633 -17.272 11.509 1.00 58.50 100 ASN A C 1
ATOM 794 O O . ASN A 1 100 ? -28.735 -16.832 11.196 1.00 58.50 100 ASN A O 1
ATOM 798 N N . ALA A 1 101 ? -26.566 -16.467 11.561 1.00 61.72 101 ALA A N 1
ATOM 799 C CA . ALA A 1 101 ? -26.683 -15.010 11.365 1.00 61.72 101 ALA A CA 1
ATOM 800 C C . ALA A 1 101 ? -25.743 -14.410 10.310 1.00 61.72 101 ALA A C 1
ATOM 802 O O . ALA A 1 101 ? -25.775 -13.197 10.096 1.00 61.72 101 ALA A O 1
ATOM 803 N N . PHE A 1 102 ? -24.907 -15.221 9.658 1.00 62.25 102 PHE A N 1
ATOM 804 C CA . PHE A 1 102 ? -23.915 -14.717 8.713 1.00 62.25 102 PHE A CA 1
ATOM 805 C C . PHE A 1 102 ? -24.136 -15.269 7.306 1.00 62.25 102 PHE A C 1
ATOM 807 O O . PHE A 1 102 ? -24.442 -16.453 7.164 1.00 62.25 102 PHE A O 1
ATOM 814 N N . PRO A 1 103 ? -23.984 -14.427 6.263 1.00 67.56 103 PRO A N 1
ATOM 815 C CA . PRO A 1 103 ? -23.994 -14.900 4.888 1.00 67.56 103 PRO A CA 1
ATOM 816 C C . PRO A 1 103 ? -22.931 -15.986 4.720 1.00 67.56 103 PRO A C 1
ATOM 818 O O . PRO A 1 103 ? -21.821 -15.868 5.245 1.00 67.56 103 PRO A O 1
ATOM 821 N N . ASN A 1 104 ? -23.300 -17.047 4.006 1.00 84.38 104 ASN A N 1
ATOM 822 C CA . ASN A 1 104 ? -22.466 -18.217 3.786 1.00 84.38 104 ASN A CA 1
ATOM 823 C C . ASN A 1 104 ? -21.109 -17.778 3.206 1.00 84.38 104 ASN A C 1
ATOM 825 O O . ASN A 1 104 ? -21.043 -17.215 2.112 1.00 84.38 104 ASN A O 1
ATOM 829 N N . TYR A 1 105 ? -20.020 -18.015 3.943 1.00 84.56 105 TYR A N 1
ATOM 830 C CA . TYR A 1 105 ? -18.663 -17.650 3.519 1.00 84.56 105 TYR A CA 1
ATOM 831 C C . TYR A 1 105 ? -18.307 -18.227 2.140 1.00 84.56 105 TYR A C 1
ATOM 833 O O . TYR A 1 105 ? -17.555 -17.599 1.390 1.00 84.56 105 TYR A O 1
ATOM 841 N N . GLY A 1 106 ? -18.888 -19.379 1.781 1.00 87.19 106 GLY A N 1
ATOM 842 C CA . GLY A 1 106 ? -18.766 -19.971 0.451 1.00 87.19 106 GLY A CA 1
ATOM 843 C C . GLY A 1 106 ? -19.305 -19.056 -0.649 1.00 87.19 106 GLY A C 1
ATOM 844 O O . GLY A 1 106 ? -18.593 -18.770 -1.608 1.00 87.19 106 GLY A O 1
ATOM 845 N N . GLU A 1 107 ? -20.500 -18.491 -0.458 1.00 89.88 107 GLU A N 1
ATOM 846 C CA . GLU A 1 107 ? -21.114 -17.559 -1.412 1.00 89.88 107 GLU A CA 1
ATOM 847 C C . GLU A 1 107 ? -20.246 -16.308 -1.607 1.00 89.88 107 GLU A C 1
ATOM 849 O O . GLU A 1 107 ? -20.067 -15.815 -2.722 1.00 89.88 107 GLU A O 1
ATOM 854 N N . LEU A 1 108 ? -19.658 -15.809 -0.517 1.00 89.19 108 LEU A N 1
ATOM 855 C CA . LEU A 1 108 ? -18.798 -14.633 -0.544 1.00 89.19 108 LEU A CA 1
ATOM 856 C C . LEU A 1 108 ? -17.498 -14.889 -1.322 1.00 89.19 108 LEU A C 1
ATOM 858 O O . LEU A 1 108 ? -17.059 -14.043 -2.103 1.00 89.19 108 LEU A O 1
ATOM 862 N N . ASN A 1 109 ? -16.901 -16.068 -1.138 1.00 92.00 109 ASN A N 1
ATOM 863 C CA . ASN A 1 109 ? -15.719 -16.497 -1.879 1.00 92.00 109 ASN A CA 1
ATOM 864 C C . ASN A 1 109 ? -16.025 -16.679 -3.372 1.00 92.00 109 ASN A C 1
ATOM 866 O O . ASN A 1 109 ? -15.242 -16.257 -4.223 1.00 92.00 109 ASN A O 1
ATOM 870 N N . ASP A 1 110 ? -17.178 -17.259 -3.701 1.00 94.06 110 ASP A N 1
ATOM 871 C CA . ASP A 1 110 ? -17.586 -17.468 -5.089 1.00 94.06 110 ASP A CA 1
ATOM 872 C C . ASP A 1 110 ? -17.876 -16.140 -5.799 1.00 94.06 110 ASP A C 1
ATOM 874 O O . ASP A 1 110 ? -17.383 -15.921 -6.909 1.00 94.06 110 ASP A O 1
ATOM 878 N N . LYS A 1 111 ? -18.532 -15.187 -5.123 1.00 92.69 111 LYS A N 1
ATOM 879 C CA . LYS A 1 111 ? -18.661 -13.800 -5.604 1.00 92.69 111 LYS A CA 1
ATOM 880 C C . LYS A 1 111 ? -17.298 -13.164 -5.872 1.00 92.69 111 LYS A C 1
ATOM 882 O O . LYS A 1 111 ? -17.084 -12.571 -6.931 1.00 92.69 111 LYS A O 1
ATOM 887 N N . LEU A 1 112 ? -16.344 -13.331 -4.955 1.00 93.00 112 LEU A N 1
ATOM 888 C CA . LEU A 1 112 ? -15.001 -12.776 -5.107 1.00 93.00 112 LEU A CA 1
ATOM 889 C C . LEU A 1 112 ? -14.245 -13.391 -6.297 1.00 93.00 112 LEU A C 1
ATOM 891 O O . LEU A 1 112 ? -13.562 -12.664 -7.017 1.00 93.00 112 LEU A O 1
ATOM 895 N N . LYS A 1 113 ? -14.398 -14.699 -6.551 1.00 94.38 113 LYS A N 1
ATOM 896 C CA . LYS A 1 113 ? -13.823 -15.376 -7.729 1.00 94.38 113 LYS A CA 1
ATOM 897 C C . LYS A 1 113 ? -14.415 -14.861 -9.040 1.00 94.38 113 LYS A C 1
ATOM 899 O O . LYS A 1 113 ? -13.662 -14.665 -9.993 1.00 94.38 113 LYS A O 1
ATOM 904 N N . VAL A 1 114 ? -15.730 -14.630 -9.095 1.00 94.62 114 VAL A N 1
ATOM 905 C CA . VAL A 1 114 ? -16.398 -14.060 -10.279 1.00 94.62 114 VAL A CA 1
ATOM 906 C C . VAL A 1 114 ? -15.900 -12.639 -10.553 1.00 94.62 114 VAL A C 1
ATOM 908 O O . VAL A 1 114 ? -15.641 -12.284 -11.701 1.00 94.62 114 VAL A O 1
ATOM 911 N N . ILE A 1 115 ? -15.708 -11.826 -9.511 1.00 92.38 115 ILE A N 1
ATOM 912 C CA . ILE A 1 115 ? -15.116 -10.489 -9.662 1.00 92.38 115 ILE A CA 1
ATOM 913 C C . ILE A 1 115 ? -13.652 -10.606 -10.118 1.00 92.38 115 ILE A C 1
ATOM 915 O O . ILE A 1 115 ? -13.242 -9.910 -11.042 1.00 92.38 115 ILE A O 1
ATOM 919 N N . GLU A 1 116 ? -12.865 -11.511 -9.529 1.00 94.12 116 GLU A N 1
ATOM 920 C CA . GLU A 1 116 ? -11.459 -11.731 -9.896 1.00 94.12 116 GLU A CA 1
ATOM 921 C C . GLU A 1 116 ? -11.308 -12.121 -11.377 1.00 94.12 116 GLU A C 1
ATOM 923 O O . GLU A 1 116 ? -10.447 -11.574 -12.069 1.00 94.12 116 GLU A O 1
ATOM 928 N N . SER A 1 117 ? -12.144 -13.032 -11.884 1.00 94.25 117 SER A N 1
ATOM 929 C CA . SER A 1 117 ? -12.104 -13.454 -13.289 1.00 94.25 117 SER A CA 1
ATOM 930 C C . SER A 1 117 ? -12.505 -12.325 -14.239 1.00 94.25 117 SER A C 1
ATOM 932 O O . SER A 1 117 ? -11.828 -12.112 -15.243 1.00 94.25 117 SER A O 1
ATOM 934 N N . ARG A 1 118 ? -13.533 -11.544 -13.889 1.00 91.44 118 ARG A N 1
ATOM 935 C CA . ARG A 1 118 ? -13.963 -10.352 -14.638 1.00 91.44 118 ARG A CA 1
ATOM 936 C C . ARG A 1 118 ? -12.865 -9.294 -14.729 1.00 91.44 118 ARG A C 1
ATOM 938 O O . ARG A 1 118 ? -12.594 -8.784 -15.813 1.00 91.44 118 ARG A O 1
ATOM 945 N N . VAL A 1 119 ? -12.202 -8.994 -13.612 1.00 91.69 119 VAL A N 1
ATOM 946 C CA . VAL A 1 119 ? -11.096 -8.024 -13.568 1.00 91.69 119 VAL A CA 1
ATOM 947 C C . VAL A 1 119 ? -9.904 -8.510 -14.388 1.00 91.69 119 VAL A C 1
ATOM 949 O O . VAL A 1 119 ? -9.316 -7.721 -15.124 1.00 91.69 119 VAL A O 1
ATOM 952 N N . LYS A 1 120 ? -9.563 -9.803 -14.314 1.00 92.56 120 LYS A N 1
ATOM 953 C CA . LYS A 1 120 ? -8.494 -10.384 -15.141 1.00 92.56 120 LYS A CA 1
ATOM 954 C C . LYS A 1 120 ? -8.832 -10.343 -16.628 1.00 92.56 120 LYS A C 1
ATOM 956 O O . LYS A 1 120 ? -7.992 -9.915 -17.405 1.00 92.56 120 LYS A O 1
ATOM 961 N N . ALA A 1 121 ? -10.053 -10.708 -17.018 1.00 91.31 121 ALA A N 1
ATOM 962 C CA . ALA A 1 121 ? -10.486 -10.641 -18.413 1.00 91.31 121 ALA A CA 1
ATOM 963 C C . ALA A 1 121 ? -10.414 -9.207 -18.965 1.00 91.31 121 ALA A C 1
ATOM 965 O O . ALA A 1 121 ? -9.910 -8.992 -20.063 1.00 91.31 121 ALA A O 1
ATOM 966 N N . ALA A 1 122 ? -10.841 -8.214 -18.180 1.00 89.19 122 ALA A N 1
ATOM 967 C CA . ALA A 1 122 ? -10.723 -6.809 -18.559 1.00 89.19 122 ALA A CA 1
ATOM 968 C C . ALA A 1 122 ? -9.254 -6.337 -18.632 1.00 89.19 122 ALA A C 1
ATOM 970 O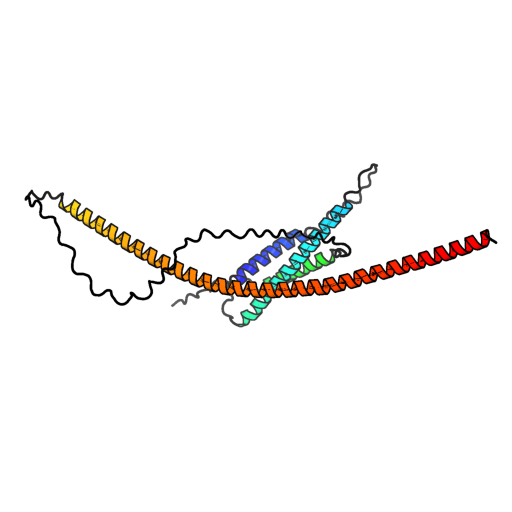 O . ALA A 1 122 ? -8.907 -5.539 -19.500 1.00 89.19 122 ALA A O 1
ATOM 971 N N . LEU A 1 123 ? -8.370 -6.849 -17.765 1.00 89.75 123 LEU A N 1
ATOM 972 C CA . LEU A 1 123 ? -6.936 -6.545 -17.814 1.00 89.75 123 LEU A CA 1
ATOM 973 C C . LEU A 1 123 ? -6.251 -7.138 -19.050 1.00 89.75 123 LEU A C 1
ATOM 975 O O . LEU A 1 123 ? -5.372 -6.483 -19.593 1.00 89.75 123 LEU A O 1
ATOM 979 N N . GLU A 1 124 ? -6.647 -8.333 -19.495 1.00 89.31 124 GLU A N 1
ATOM 980 C CA . GLU A 1 124 ? -6.125 -8.951 -20.725 1.00 89.31 124 GLU A CA 1
ATOM 981 C C . GLU A 1 124 ? -6.560 -8.185 -21.988 1.00 89.31 124 GLU A C 1
ATOM 983 O O . GLU A 1 124 ? -5.816 -8.119 -22.965 1.00 89.31 124 GLU A O 1
ATOM 988 N N . LEU A 1 125 ? -7.741 -7.552 -21.965 1.00 86.00 125 LEU A N 1
ATOM 989 C CA . LEU A 1 125 ? -8.205 -6.676 -23.050 1.00 86.00 125 LEU A CA 1
ATOM 990 C C . LEU A 1 125 ? -7.427 -5.348 -23.104 1.00 86.00 125 LEU A C 1
ATOM 992 O O . LEU A 1 125 ? -7.223 -4.785 -24.181 1.00 86.00 125 LEU A O 1
ATOM 996 N N . CYS A 1 126 ? -6.947 -4.859 -21.960 1.00 81.75 126 CYS A N 1
ATOM 997 C CA . CYS A 1 126 ? -6.066 -3.698 -21.888 1.00 81.75 126 CYS A CA 1
ATOM 998 C C . CYS A 1 126 ? -4.633 -4.061 -22.281 1.00 81.75 126 CYS A C 1
ATOM 1000 O O . CYS A 1 126 ? -3.893 -4.664 -21.503 1.00 81.75 126 CYS A O 1
ATOM 1002 N N . LYS A 1 127 ? -4.160 -3.583 -23.437 1.00 76.12 127 LYS A N 1
ATOM 1003 C CA . LYS A 1 127 ? -2.718 -3.602 -23.725 1.00 76.12 127 LYS A CA 1
ATOM 1004 C C . LYS A 1 127 ? -1.985 -2.818 -22.638 1.00 76.12 127 LYS A C 1
ATOM 1006 O O . LYS A 1 127 ? -2.209 -1.620 -22.478 1.00 76.12 127 LYS A O 1
ATOM 1011 N N . VAL A 1 128 ? -1.095 -3.497 -21.906 1.00 79.25 128 VAL A N 1
ATOM 1012 C CA . VAL A 1 128 ? -0.241 -2.871 -20.890 1.00 79.25 128 VAL A CA 1
ATOM 1013 C C . VAL A 1 128 ? 0.434 -1.658 -21.532 1.00 79.25 128 VAL A C 1
ATOM 1015 O O . VAL A 1 128 ? 1.125 -1.837 -22.543 1.00 79.25 128 VAL A O 1
ATOM 1018 N N . PRO A 1 129 ? 0.247 -0.435 -20.998 1.00 73.88 129 PRO A N 1
ATOM 1019 C CA . PRO A 1 129 ? 0.871 0.739 -21.578 1.00 73.88 129 PRO A CA 1
ATOM 1020 C C . PRO A 1 129 ? 2.374 0.495 -21.594 1.00 73.88 129 PRO A C 1
ATOM 1022 O O . PRO A 1 129 ? 2.994 0.294 -20.546 1.00 73.88 129 PRO A O 1
ATOM 1025 N N . ALA A 1 130 ? 2.951 0.429 -22.797 1.00 68.50 130 ALA A N 1
ATOM 1026 C CA . ALA A 1 130 ? 4.368 0.177 -22.964 1.00 68.50 130 ALA A CA 1
ATOM 1027 C C . ALA A 1 130 ? 5.113 1.256 -22.173 1.00 68.50 130 ALA A C 1
ATOM 1029 O O . ALA A 1 130 ? 5.103 2.430 -22.540 1.00 68.50 130 ALA A O 1
ATOM 1030 N N . SER A 1 131 ? 5.729 0.845 -21.062 1.00 58.41 131 SER A N 1
ATOM 1031 C CA . SER A 1 131 ? 6.386 1.676 -20.044 1.00 58.41 131 SER A CA 1
ATOM 1032 C C . SER A 1 131 ? 7.636 2.409 -20.568 1.00 58.41 131 SER A C 1
ATOM 1034 O O . SER A 1 131 ? 8.607 2.611 -19.840 1.00 58.41 131 SER A O 1
ATOM 1036 N N . LYS A 1 132 ? 7.679 2.778 -21.848 1.00 55.56 132 LYS A N 1
ATOM 1037 C CA . LYS A 1 132 ? 8.871 3.339 -22.470 1.00 55.56 132 LYS A CA 1
ATOM 1038 C C . LYS A 1 132 ? 9.063 4.813 -22.155 1.00 55.56 132 LYS A C 1
ATOM 1040 O O . LYS A 1 132 ? 10.207 5.227 -22.116 1.00 55.56 132 LYS A O 1
ATOM 1045 N N . ASN A 1 133 ? 8.020 5.584 -21.840 1.00 50.94 133 ASN A N 1
ATOM 1046 C CA . ASN A 1 133 ? 8.178 7.000 -21.502 1.00 50.94 133 ASN A CA 1
ATOM 1047 C C . ASN A 1 133 ? 7.067 7.479 -20.564 1.00 50.94 133 ASN A C 1
ATOM 1049 O O . ASN A 1 133 ? 6.186 8.223 -20.981 1.00 50.94 133 ASN A O 1
ATOM 1053 N N . ILE A 1 134 ? 7.090 7.081 -19.291 1.00 51.06 134 ILE A N 1
ATOM 1054 C CA . ILE A 1 134 ? 6.408 7.896 -18.279 1.00 51.06 134 ILE A CA 1
ATOM 1055 C C . ILE A 1 134 ? 7.377 9.048 -18.002 1.00 51.06 134 ILE A C 1
ATOM 1057 O O . ILE A 1 134 ? 8.406 8.807 -17.358 1.00 51.06 134 ILE A O 1
ATOM 1061 N N . PRO A 1 135 ? 7.137 10.281 -18.492 1.00 47.41 135 PRO A N 1
ATOM 1062 C CA . PRO A 1 135 ? 7.878 11.420 -17.988 1.00 47.41 135 PRO A CA 1
ATOM 1063 C C . PRO A 1 135 ? 7.655 11.421 -16.479 1.00 47.41 135 PRO A C 1
ATOM 1065 O O . PRO A 1 135 ? 6.531 11.573 -16.006 1.00 47.41 135 PRO A O 1
ATOM 1068 N N . ARG A 1 136 ? 8.725 11.170 -15.714 1.00 50.28 136 ARG A N 1
ATOM 1069 C CA . ARG A 1 136 ? 8.752 11.398 -14.270 1.00 50.28 136 ARG A CA 1
ATOM 1070 C C . ARG A 1 136 ? 8.465 12.882 -14.073 1.00 50.28 136 ARG A C 1
ATOM 1072 O O . ARG A 1 136 ? 9.386 13.686 -13.946 1.00 50.28 136 ARG A O 1
ATOM 1079 N N . THR A 1 137 ? 7.191 13.258 -14.048 1.00 45.97 137 THR A N 1
ATOM 1080 C CA . THR A 1 137 ? 6.757 14.498 -13.433 1.00 45.97 137 THR A CA 1
ATOM 1081 C C . THR A 1 137 ? 7.159 14.327 -11.985 1.00 45.97 137 THR A C 1
ATOM 1083 O O . THR A 1 137 ? 6.520 13.591 -11.230 1.00 45.97 137 THR A O 1
ATOM 1086 N N . LYS A 1 138 ? 8.312 14.901 -11.632 1.00 48.62 138 LYS A N 1
ATOM 1087 C CA . LYS A 1 138 ? 8.746 15.058 -10.254 1.00 48.62 138 LYS A CA 1
ATOM 1088 C C . LYS A 1 138 ? 7.579 15.759 -9.576 1.00 48.62 138 LYS A C 1
ATOM 1090 O O . LYS A 1 138 ? 7.415 16.963 -9.753 1.00 48.62 138 LYS A O 1
ATOM 1095 N N . LYS A 1 139 ? 6.715 15.009 -8.885 1.00 48.41 139 LYS A N 1
ATOM 1096 C CA . LYS A 1 139 ? 5.752 15.611 -7.973 1.00 48.41 139 LYS A CA 1
ATOM 1097 C C . LYS A 1 139 ? 6.633 16.385 -7.012 1.00 48.41 139 LYS A C 1
ATOM 1099 O O . LYS A 1 139 ? 7.408 15.786 -6.268 1.00 48.41 139 LYS A O 1
ATOM 1104 N N . LYS A 1 140 ? 6.627 17.709 -7.157 1.00 48.09 140 LYS A N 1
ATOM 1105 C CA . LYS A 1 140 ? 7.265 18.628 -6.231 1.00 48.09 140 LYS A CA 1
ATOM 1106 C C . LYS A 1 140 ? 6.537 18.341 -4.931 1.00 48.09 140 LYS A C 1
ATOM 1108 O O . LYS A 1 140 ? 5.382 18.722 -4.781 1.00 48.09 140 LYS A O 1
ATOM 1113 N N . VAL A 1 141 ? 7.146 17.508 -4.091 1.00 49.00 141 VAL A N 1
ATOM 1114 C CA . VAL A 1 141 ? 6.643 17.234 -2.757 1.00 49.00 141 VAL A CA 1
ATOM 1115 C C . VAL A 1 141 ? 6.645 18.600 -2.099 1.00 49.00 141 VAL A C 1
ATOM 1117 O O . VAL A 1 141 ? 7.702 19.159 -1.808 1.00 49.00 141 VAL A O 1
ATOM 1120 N N . VAL A 1 142 ? 5.460 19.198 -2.008 1.00 48.31 142 VAL A N 1
ATOM 1121 C CA . VAL A 1 142 ? 5.216 20.390 -1.214 1.00 48.31 142 VAL A CA 1
ATOM 1122 C C . VAL A 1 142 ? 5.395 19.925 0.223 1.00 48.31 142 VAL A C 1
ATOM 1124 O O . VAL A 1 142 ? 4.455 19.523 0.898 1.00 48.31 142 VAL A O 1
ATOM 1127 N N . ASN A 1 143 ? 6.651 19.906 0.664 1.00 54.44 143 ASN A N 1
ATOM 1128 C CA . ASN A 1 143 ? 6.999 19.885 2.069 1.00 54.44 143 ASN A CA 1
ATOM 1129 C C . ASN A 1 143 ? 6.630 21.258 2.616 1.00 54.44 143 ASN A C 1
ATOM 1131 O O . ASN A 1 143 ? 7.432 22.183 2.683 1.00 54.44 143 ASN A O 1
ATOM 1135 N N . SER A 1 144 ? 5.362 21.398 2.952 1.00 52.34 144 SER A N 1
ATOM 1136 C CA . SER A 1 144 ? 4.887 22.356 3.933 1.00 52.34 144 SER A CA 1
ATOM 1137 C C . SER A 1 144 ? 3.776 21.645 4.682 1.00 52.34 144 SER A C 1
ATOM 1139 O O . SER A 1 144 ? 2.600 21.976 4.570 1.00 52.34 144 SER A O 1
ATOM 1141 N N . ILE A 1 145 ? 4.169 20.601 5.419 1.00 48.53 145 ILE A N 1
ATOM 1142 C CA . ILE A 1 145 ? 3.399 20.156 6.574 1.00 48.53 145 ILE A CA 1
ATOM 1143 C C . ILE A 1 145 ? 3.416 21.362 7.507 1.00 48.53 145 ILE A C 1
ATOM 1145 O O . ILE A 1 145 ? 4.397 21.611 8.208 1.00 48.53 145 ILE A O 1
ATOM 1149 N N . LYS A 1 146 ? 2.365 22.180 7.417 1.00 48.91 146 LYS A N 1
ATOM 1150 C CA . LYS A 1 146 ? 2.069 23.199 8.410 1.00 48.91 146 LYS A CA 1
ATOM 1151 C C . LYS A 1 146 ? 1.972 22.435 9.725 1.00 48.91 146 LYS A C 1
ATOM 1153 O O . LYS A 1 146 ? 1.098 21.584 9.878 1.00 48.91 146 LYS A O 1
ATOM 1158 N N . LYS A 1 147 ? 2.954 22.662 10.600 1.00 54.06 147 LYS A N 1
ATOM 1159 C CA . LYS A 1 147 ? 2.989 22.151 11.970 1.00 54.06 147 LYS A CA 1
ATOM 1160 C C . LYS A 1 147 ? 1.581 22.348 12.549 1.00 54.06 147 LYS A C 1
ATOM 1162 O O . LYS A 1 147 ? 1.118 23.489 12.508 1.00 54.06 147 LYS A O 1
ATOM 1167 N N . PRO A 1 148 ? 0.870 21.292 12.982 1.00 46.75 148 PRO A N 1
ATOM 1168 C CA . PRO A 1 148 ? -0.413 21.480 13.634 1.00 46.75 148 PRO A CA 1
ATOM 1169 C C . PRO A 1 148 ? -0.161 22.375 14.844 1.00 46.75 148 PRO A C 1
ATOM 1171 O O . PRO A 1 148 ? 0.616 22.027 15.735 1.00 46.75 148 PRO A O 1
ATOM 1174 N N . GLU A 1 149 ? -0.730 23.577 14.807 1.00 41.78 149 GLU A N 1
ATOM 1175 C CA . GLU A 1 149 ? -0.823 24.435 15.976 1.00 41.78 149 GLU A CA 1
ATOM 1176 C C . GLU A 1 149 ? -1.648 23.646 16.988 1.00 41.78 149 GLU A C 1
ATOM 1178 O O . GLU A 1 149 ? -2.838 23.399 16.787 1.00 41.78 149 GLU A O 1
ATOM 1183 N N . LEU A 1 150 ? -0.968 23.142 18.021 1.00 48.62 150 LEU A N 1
ATOM 1184 C CA . LEU A 1 150 ? -1.649 22.574 19.168 1.00 48.62 150 LEU A CA 1
ATOM 1185 C C . LEU A 1 150 ? -2.560 23.662 19.751 1.00 48.62 150 LEU A C 1
ATOM 1187 O O . LEU A 1 150 ? -2.126 24.817 19.840 1.00 48.62 150 LEU A O 1
ATOM 1191 N N . PRO A 1 151 ? -3.789 23.322 20.174 1.00 47.75 151 PRO A N 1
ATOM 1192 C CA . PRO A 1 151 ? -4.555 24.219 21.018 1.00 47.75 151 PRO A CA 1
ATOM 1193 C C . PRO A 1 151 ? -3.696 24.567 22.235 1.00 47.75 151 PRO A C 1
ATOM 1195 O O . PRO A 1 151 ? -3.131 23.680 22.873 1.00 47.75 151 PRO A O 1
ATOM 1198 N N . VAL A 1 152 ? -3.563 25.873 22.461 1.00 46.62 152 VAL A N 1
ATOM 1199 C CA . VAL A 1 152 ? -2.900 26.542 23.582 1.00 46.62 152 VAL A CA 1
ATOM 1200 C C . VAL A 1 152 ? -2.820 25.632 24.808 1.00 46.62 152 VAL A C 1
ATOM 1202 O O . VAL A 1 152 ? -3.823 25.367 25.468 1.00 46.62 152 VAL A O 1
ATOM 1205 N N . SER A 1 153 ? -1.609 25.161 25.110 1.00 42.41 153 SER A N 1
ATOM 1206 C CA . SER A 1 153 ? -1.295 24.631 26.429 1.00 42.41 153 SER A CA 1
ATOM 1207 C C . SER A 1 153 ? -1.549 25.745 27.437 1.00 42.41 153 SER A C 1
ATOM 1209 O O . SER A 1 153 ? -0.828 26.741 27.463 1.00 42.41 153 SER A O 1
ATOM 1211 N N . LEU A 1 154 ? -2.571 25.574 28.271 1.00 42.00 154 LEU A N 1
ATOM 1212 C CA . LEU A 1 154 ? -2.597 26.194 29.585 1.00 42.00 154 LEU A CA 1
ATOM 1213 C C . LEU A 1 154 ? -1.385 25.641 30.344 1.00 42.00 154 LEU A C 1
ATOM 1215 O O . LEU A 1 154 ? -1.404 24.505 30.816 1.00 42.00 154 LEU A O 1
ATOM 1219 N N . GLU A 1 155 ? -0.303 26.418 30.394 1.00 37.22 155 GLU A N 1
ATOM 1220 C CA . GLU A 1 155 ? 0.777 26.218 31.357 1.00 37.22 155 GLU A CA 1
ATOM 1221 C C . GLU A 1 155 ? 0.186 26.349 32.765 1.00 37.22 155 GLU A C 1
ATOM 1223 O O . GLU A 1 155 ? 0.102 27.438 33.329 1.00 37.22 155 GLU A O 1
ATOM 1228 N N . LEU A 1 156 ? -0.216 25.223 33.355 1.00 45.03 156 LEU A N 1
ATOM 1229 C CA . LEU A 1 156 ? -0.169 25.082 34.801 1.00 45.03 156 LEU A CA 1
ATOM 1230 C C . LEU A 1 156 ? 1.216 24.538 35.148 1.00 45.03 156 LEU A C 1
ATOM 1232 O O . LEU A 1 156 ? 1.547 23.380 34.890 1.00 45.03 156 LEU A O 1
ATOM 1236 N N . LYS A 1 157 ? 2.039 25.435 35.686 1.00 39.59 157 LYS A N 1
ATOM 1237 C CA . LYS A 1 157 ? 3.343 25.165 36.291 1.00 39.59 157 LYS A CA 1
ATOM 1238 C C . LYS A 1 157 ? 3.223 23.964 37.246 1.00 39.59 157 LYS A C 1
ATOM 1240 O O . LYS A 1 157 ? 2.311 23.961 38.074 1.00 39.59 157 LYS A O 1
ATOM 1245 N N . PRO A 1 158 ? 4.111 22.958 37.182 1.00 42.38 158 PRO A N 1
ATOM 1246 C CA . PRO A 1 158 ? 4.112 21.890 38.164 1.00 42.38 158 PRO A CA 1
ATOM 1247 C C . PRO A 1 158 ? 4.757 22.436 39.437 1.00 42.38 158 PRO A C 1
ATOM 1249 O O . PRO A 1 158 ? 5.978 22.409 39.583 1.00 42.38 158 PRO A O 1
ATOM 1252 N N . ASP A 1 159 ? 3.945 22.952 40.359 1.00 32.88 159 ASP A N 1
ATOM 1253 C CA . ASP A 1 159 ? 4.405 23.129 41.730 1.00 32.88 159 ASP A CA 1
ATOM 1254 C C . ASP A 1 159 ? 4.581 21.739 42.343 1.00 32.88 159 ASP A C 1
ATOM 1256 O O . ASP A 1 159 ? 3.639 21.005 42.649 1.00 32.88 159 ASP A O 1
ATOM 1260 N N . SER A 1 160 ? 5.846 21.367 42.496 1.00 42.09 160 SER A N 1
ATOM 1261 C CA . SER A 1 160 ? 6.337 20.195 43.205 1.00 42.09 160 SER A CA 1
ATOM 1262 C C . SER A 1 160 ? 6.070 20.310 44.713 1.00 42.09 160 SER A C 1
ATOM 1264 O O . SER A 1 160 ? 7.008 20.387 45.506 1.00 42.09 160 SER A O 1
ATOM 1266 N N . ARG A 1 161 ? 4.794 20.364 45.119 1.00 39.22 161 ARG A N 1
ATOM 1267 C CA . ARG A 1 161 ? 4.389 20.417 46.535 1.00 39.22 161 ARG A CA 1
ATOM 1268 C C . ARG A 1 161 ? 3.171 19.584 46.938 1.00 39.22 161 ARG A C 1
ATOM 1270 O O . ARG A 1 161 ? 2.842 19.593 48.115 1.00 39.22 161 ARG A O 1
ATOM 1277 N N . VAL A 1 162 ? 2.557 18.796 46.053 1.00 43.62 162 VAL A N 1
ATOM 1278 C CA . VAL A 1 162 ? 1.398 17.956 46.431 1.00 43.62 162 VAL A CA 1
ATOM 1279 C C . VAL A 1 162 ? 1.695 16.470 46.244 1.00 43.62 162 VAL A C 1
ATOM 1281 O O . VAL A 1 162 ? 1.090 15.757 45.454 1.00 43.62 162 VAL A O 1
ATOM 1284 N N . LEU A 1 163 ? 2.689 16.006 46.988 1.00 44.50 163 LEU A N 1
ATOM 1285 C CA . LEU A 1 163 ? 2.891 14.601 47.333 1.00 44.50 163 LEU A CA 1
ATOM 1286 C C . LEU A 1 163 ? 3.461 14.628 48.748 1.00 44.50 163 LEU A C 1
ATOM 1288 O O . LEU A 1 163 ? 4.670 14.545 48.904 1.00 44.50 163 LEU A O 1
ATOM 1292 N N . ASN A 1 164 ? 2.606 14.936 49.732 1.00 44.59 164 ASN A N 1
ATOM 1293 C CA . ASN A 1 164 ? 2.747 14.628 51.167 1.00 44.59 164 ASN A CA 1
ATOM 1294 C C . ASN A 1 164 ? 1.679 15.381 51.980 1.00 44.59 164 ASN A C 1
ATOM 1296 O O . ASN A 1 164 ? 2.008 16.216 52.812 1.00 44.59 164 ASN A O 1
ATOM 1300 N N . GLU A 1 165 ? 0.392 15.105 51.760 1.00 40.53 165 GLU A N 1
ATOM 1301 C CA . GLU A 1 165 ? -0.644 15.623 52.672 1.00 40.53 165 GLU A CA 1
ATOM 1302 C C . GLU A 1 165 ? -1.894 14.734 52.721 1.00 40.53 165 GLU A C 1
ATOM 1304 O O . GLU A 1 165 ? -3.023 15.199 52.749 1.00 40.53 165 GLU A O 1
ATOM 1309 N N . ALA A 1 166 ? -1.694 13.411 52.731 1.00 43.81 166 ALA A N 1
ATOM 1310 C CA . ALA A 1 166 ? -2.778 12.443 52.933 1.00 43.81 166 ALA A CA 1
ATOM 1311 C C . ALA A 1 166 ? -2.900 11.937 54.388 1.00 43.81 166 ALA A C 1
ATOM 1313 O O . ALA A 1 166 ? -3.759 11.110 54.658 1.00 43.81 166 ALA A O 1
ATOM 1314 N N . ASN A 1 167 ? -2.083 12.423 55.336 1.00 46.06 167 ASN A N 1
ATOM 1315 C CA . ASN A 1 167 ? -2.045 11.894 56.713 1.00 46.06 167 ASN A CA 1
ATOM 1316 C C . ASN A 1 167 ? -2.232 12.947 57.825 1.00 46.06 167 ASN A C 1
ATOM 1318 O O . ASN A 1 167 ? -1.836 12.700 58.962 1.00 46.06 167 ASN A O 1
ATOM 1322 N N . LYS A 1 168 ? -2.817 14.121 57.552 1.00 43.28 168 LYS A N 1
ATOM 1323 C CA . LYS A 1 168 ? -3.015 15.140 58.601 1.00 43.28 168 LYS A CA 1
ATOM 1324 C C . LYS A 1 168 ? -4.337 15.898 58.471 1.00 43.28 168 LYS A C 1
ATOM 1326 O O . LYS A 1 168 ? -4.350 17.112 58.344 1.00 43.28 168 LYS A O 1
ATOM 1331 N N . ALA A 1 169 ? -5.447 15.166 58.517 1.00 38.97 169 ALA A N 1
ATOM 1332 C CA . ALA A 1 169 ? -6.796 15.737 58.507 1.00 38.97 169 ALA A CA 1
ATOM 1333 C C . ALA A 1 169 ? -7.680 15.202 59.651 1.00 38.97 169 ALA A C 1
ATOM 1335 O O . ALA A 1 169 ? -8.861 14.967 59.445 1.00 38.97 169 ALA A O 1
ATOM 1336 N N . ASN A 1 170 ? -7.113 15.007 60.851 1.00 49.78 170 ASN A N 1
ATOM 1337 C CA . ASN A 1 170 ? -7.884 14.640 62.053 1.00 49.78 170 ASN A CA 1
ATOM 1338 C C . ASN A 1 170 ? -7.805 15.661 63.203 1.00 49.78 170 ASN A C 1
ATOM 1340 O O . ASN A 1 170 ? -8.328 15.383 64.270 1.00 49.78 170 ASN A O 1
ATOM 1344 N N . ASP A 1 171 ? -7.203 16.838 63.019 1.00 42.88 171 ASP A N 1
ATOM 1345 C CA . ASP A 1 171 ? -7.072 17.824 64.104 1.00 42.88 171 ASP A CA 1
ATOM 1346 C C . ASP A 1 171 ? -7.126 19.258 63.561 1.00 42.88 171 ASP A C 1
ATOM 1348 O O . ASP A 1 171 ? -6.099 19.931 63.520 1.00 42.88 171 ASP A O 1
ATOM 1352 N N . LEU A 1 172 ? -8.294 19.732 63.105 1.00 47.38 172 LEU A N 1
ATOM 1353 C CA . LEU A 1 172 ? -8.603 21.174 63.104 1.00 47.38 172 LEU A CA 1
ATOM 1354 C C . LEU A 1 172 ? -10.093 21.491 62.850 1.00 47.38 172 LEU A C 1
ATOM 1356 O O . LEU A 1 172 ? -10.427 22.318 62.011 1.00 47.38 172 LEU A O 1
ATOM 1360 N N . GLU A 1 173 ? -11.006 20.878 63.604 1.00 40.44 173 GLU A N 1
ATOM 1361 C CA . GLU A 1 173 ? -12.392 21.368 63.727 1.00 40.44 173 GLU A CA 1
ATOM 1362 C C . GLU A 1 173 ? -12.662 21.783 65.179 1.00 40.44 173 GLU A C 1
ATOM 1364 O O . GLU A 1 173 ? -13.422 21.176 65.927 1.00 40.44 173 GLU A O 1
ATOM 1369 N N . LYS A 1 174 ? -11.957 22.825 65.626 1.00 45.91 174 LYS A N 1
ATOM 1370 C CA . LYS A 1 174 ? -12.298 23.575 66.838 1.00 45.91 174 LYS A CA 1
ATOM 1371 C C . LYS A 1 174 ? -11.871 25.022 66.652 1.00 45.91 174 LYS A C 1
ATOM 1373 O O . LYS A 1 174 ? -10.688 25.334 66.713 1.00 45.91 174 LYS A O 1
ATOM 1378 N N . GLY A 1 175 ? -12.860 25.891 66.480 1.00 42.41 175 GLY A N 1
ATOM 1379 C CA . GLY A 1 175 ? -12.689 27.331 66.633 1.00 42.41 175 GLY A CA 1
ATOM 1380 C C . GLY A 1 175 ? -12.818 28.116 65.339 1.00 42.41 175 GLY A C 1
ATOM 1381 O O . GLY A 1 175 ? -11.816 28.520 64.770 1.00 42.41 175 GLY A O 1
ATOM 1382 N N . LEU A 1 176 ? -14.058 28.386 64.934 1.00 42.56 176 LEU A N 1
ATOM 1383 C CA . LEU A 1 176 ? -14.516 29.741 64.613 1.00 42.56 176 LEU A CA 1
ATOM 1384 C C . LEU A 1 176 ? -16.034 29.689 64.403 1.00 42.56 176 LEU A C 1
ATOM 1386 O O . LEU A 1 176 ? -16.486 29.364 63.320 1.00 42.56 176 LEU A O 1
ATOM 1390 N N . ASN A 1 177 ? -16.802 29.946 65.463 1.00 41.66 177 ASN A N 1
ATOM 1391 C CA . ASN A 1 177 ? -18.211 30.358 65.416 1.00 41.66 177 ASN A CA 1
ATOM 1392 C C . ASN A 1 177 ? -18.523 31.096 66.731 1.00 41.66 177 ASN A C 1
ATOM 1394 O O . ASN A 1 177 ? -19.371 30.692 67.517 1.00 41.66 177 ASN A O 1
ATOM 1398 N N . GLU A 1 178 ? -17.776 32.166 66.995 1.00 46.81 178 GLU A N 1
ATOM 1399 C CA . GLU A 1 178 ? -18.172 33.221 67.928 1.00 46.81 178 GLU A CA 1
ATOM 1400 C C . GLU A 1 178 ? -17.958 34.550 67.210 1.00 46.81 178 GLU A C 1
ATOM 1402 O O . GLU A 1 178 ? -16.833 35.029 67.103 1.00 46.81 178 GLU A O 1
ATOM 1407 N N . ALA A 1 179 ? -19.036 35.101 66.656 1.00 38.47 179 ALA A N 1
ATOM 1408 C CA . ALA A 1 179 ? -19.285 36.537 66.606 1.00 38.47 179 ALA A CA 1
ATOM 1409 C C . ALA A 1 179 ? -20.663 36.799 65.980 1.00 38.47 179 ALA A C 1
ATOM 1411 O O . ALA A 1 179 ? -20.855 36.653 64.777 1.00 38.47 179 ALA A O 1
ATOM 1412 N N . SER A 1 180 ? -21.566 37.287 66.832 1.00 39.84 180 SER A N 1
ATOM 1413 C CA . SER A 1 180 ? -22.626 38.247 66.503 1.00 39.84 180 SER A CA 1
ATOM 1414 C C . SER A 1 180 ? -23.839 37.762 65.706 1.00 39.84 180 SER A C 1
ATOM 1416 O O . SER A 1 180 ? -23.870 37.836 64.482 1.00 39.84 180 SER A O 1
ATOM 1418 N N . LEU A 1 181 ? -24.922 37.477 66.435 1.00 40.66 181 LEU A N 1
ATOM 1419 C CA . LEU A 1 181 ? -26.220 38.114 66.170 1.00 40.66 181 LEU A CA 1
ATOM 1420 C C . LEU A 1 181 ? -27.122 38.000 67.402 1.00 40.66 181 LEU A C 1
ATOM 1422 O O . LEU A 1 181 ? -28.063 37.216 67.467 1.00 40.66 181 LEU A O 1
ATOM 1426 N N . ASP A 1 182 ? -26.799 38.820 68.396 1.00 47.53 182 ASP A N 1
ATOM 1427 C CA . ASP A 1 182 ? -27.692 39.130 69.503 1.00 47.53 182 ASP A CA 1
ATOM 1428 C C . ASP A 1 182 ? -28.425 40.429 69.135 1.00 47.53 182 ASP A C 1
ATOM 1430 O O . ASP A 1 182 ? -27.966 41.529 69.440 1.00 47.53 182 ASP A O 1
ATOM 1434 N N . GLN A 1 183 ? -29.525 40.335 68.376 1.00 43.66 183 GLN A N 1
ATOM 1435 C CA . GLN A 1 183 ? -30.436 41.471 68.223 1.00 43.66 183 GLN A CA 1
ATOM 1436 C C . GLN A 1 183 ? -31.881 41.050 67.921 1.00 43.66 183 GLN A C 1
ATOM 1438 O O . GLN A 1 183 ? -32.197 40.490 66.878 1.00 43.66 183 GLN A O 1
ATOM 1443 N N . ALA A 1 184 ? -32.756 41.457 68.844 1.00 38.94 184 ALA A N 1
ATOM 1444 C CA . ALA A 1 184 ? -34.204 41.621 68.711 1.00 38.94 184 ALA A CA 1
ATOM 1445 C C . ALA A 1 184 ? -35.090 40.361 68.755 1.00 38.94 184 ALA A C 1
ATOM 1447 O O . ALA A 1 184 ? -35.829 40.042 67.827 1.00 38.94 184 ALA A O 1
ATOM 1448 N N . ARG A 1 185 ? -35.188 39.766 69.950 1.00 46.25 185 ARG A N 1
ATOM 1449 C CA . ARG A 1 185 ? -36.388 39.033 70.377 1.00 46.25 185 ARG A CA 1
ATOM 1450 C C . ARG A 1 185 ? -37.507 40.043 70.696 1.00 46.25 185 ARG A C 1
ATOM 1452 O O . ARG A 1 185 ? -37.606 40.534 71.817 1.00 46.25 185 ARG A O 1
ATOM 1459 N N . LYS A 1 186 ? -38.346 40.377 69.710 1.00 46.47 186 LYS A N 1
ATOM 1460 C CA . LYS A 1 186 ? -39.699 40.925 69.939 1.00 46.47 186 LYS A CA 1
ATOM 1461 C C . LYS A 1 186 ? -40.702 39.778 69.778 1.00 46.47 186 LYS A C 1
ATOM 1463 O O . LYS A 1 186 ? -40.651 39.110 68.750 1.00 46.47 186 LYS A O 1
ATOM 1468 N N . PRO A 1 187 ? -41.608 39.528 70.740 1.00 53.53 187 PRO A N 1
ATOM 1469 C CA . PRO A 1 187 ? -42.665 38.553 70.540 1.00 53.53 187 PRO A CA 1
ATOM 1470 C C . PRO A 1 187 ? -43.758 39.219 69.703 1.00 53.53 187 PRO A C 1
ATOM 1472 O O . PRO A 1 187 ? -44.425 40.142 70.169 1.00 53.53 187 PRO A O 1
ATOM 1475 N N . LEU A 1 188 ? -43.930 38.779 68.460 1.00 39.59 188 LEU A N 1
ATOM 1476 C CA . LEU A 1 188 ? -45.091 39.145 67.662 1.00 39.59 188 LEU A CA 1
ATOM 1477 C C . LEU A 1 188 ? -45.660 37.871 67.041 1.00 39.59 188 LEU A C 1
ATOM 1479 O O . LEU A 1 188 ? -45.027 37.254 66.196 1.00 39.59 188 LEU A O 1
ATOM 1483 N N . ILE A 1 189 ? -46.806 37.471 67.590 1.00 46.56 189 ILE A N 1
ATOM 1484 C CA . ILE A 1 189 ? -47.948 36.828 66.933 1.00 46.56 189 ILE A CA 1
ATOM 1485 C C . ILE A 1 189 ? -47.572 35.975 65.712 1.00 46.56 189 ILE A C 1
ATOM 1487 O O . ILE A 1 189 ? -47.321 36.485 64.624 1.00 46.56 189 ILE A O 1
ATOM 1491 N N . ILE A 1 190 ? -47.573 34.658 65.922 1.00 48.62 190 ILE A N 1
ATOM 1492 C CA . ILE A 1 190 ? -47.500 33.653 64.863 1.00 48.62 190 ILE A CA 1
ATOM 1493 C C . ILE A 1 190 ? -48.769 33.792 64.021 1.00 48.62 190 ILE A C 1
ATOM 1495 O O . ILE A 1 190 ? -49.836 33.345 64.436 1.00 48.62 190 ILE A O 1
ATOM 1499 N N . ASP A 1 191 ? -48.639 34.416 62.855 1.00 48.00 191 ASP A N 1
ATOM 1500 C CA . ASP A 1 191 ? -49.553 34.185 61.743 1.00 48.00 191 ASP A CA 1
ATOM 1501 C C . ASP A 1 191 ? -49.112 32.901 61.028 1.00 48.00 191 ASP A C 1
ATOM 1503 O O . ASP A 1 191 ? -47.940 32.724 60.671 1.00 48.00 191 ASP A O 1
ATOM 1507 N N . GLU A 1 192 ? -50.076 32.013 60.803 1.00 49.56 192 GLU A N 1
ATOM 1508 C CA . GLU A 1 192 ? -49.964 30.669 60.212 1.00 49.56 192 GLU A CA 1
ATOM 1509 C C . GLU A 1 192 ? -49.292 30.655 58.816 1.00 49.56 192 GLU A C 1
ATOM 1511 O O . GLU A 1 192 ? -48.837 29.619 58.341 1.00 49.56 192 GLU A O 1
ATOM 1516 N N . GLN A 1 193 ? -49.137 31.824 58.183 1.00 51.22 193 GLN A N 1
ATOM 1517 C CA . GLN A 1 193 ? -48.501 32.016 56.871 1.00 51.22 193 GLN A CA 1
ATOM 1518 C C . GLN A 1 193 ? -46.965 32.160 56.906 1.00 51.22 193 GLN A C 1
ATOM 1520 O O . GLN A 1 193 ? -46.313 32.146 55.862 1.00 51.22 193 GLN A O 1
ATOM 1525 N N . SER A 1 194 ? -46.357 32.323 58.084 1.00 49.28 194 SER A N 1
ATOM 1526 C CA . SER A 1 194 ? -44.897 32.486 58.225 1.00 49.28 194 SER A CA 1
ATOM 1527 C C . SER A 1 194 ? -44.145 31.152 58.337 1.00 49.28 194 SER A C 1
ATOM 1529 O O . SER A 1 194 ? -43.012 31.038 57.867 1.00 49.28 194 SER A O 1
ATOM 1531 N N . ILE A 1 195 ? -44.806 30.116 58.859 1.00 55.41 195 ILE A N 1
ATOM 1532 C CA . ILE A 1 195 ? -44.260 28.757 59.005 1.00 55.41 195 ILE A CA 1
ATOM 1533 C C . ILE A 1 195 ? -44.041 28.113 57.626 1.00 55.41 195 ILE A C 1
ATOM 1535 O O . ILE A 1 195 ? -43.007 27.493 57.388 1.00 55.41 195 ILE A O 1
ATOM 1539 N N . THR A 1 196 ? -44.948 28.359 56.674 1.00 58.25 196 THR A N 1
ATOM 1540 C CA . THR A 1 196 ? -44.847 27.825 55.306 1.00 58.25 196 THR A CA 1
ATOM 1541 C C . THR A 1 196 ? -43.692 28.428 54.509 1.00 58.25 196 THR A C 1
ATOM 1543 O O . THR A 1 196 ? -43.140 27.759 53.641 1.00 58.25 196 THR A O 1
ATOM 1546 N N . ASN A 1 197 ? -43.306 29.678 54.788 1.00 62.25 197 ASN A N 1
ATOM 1547 C CA . ASN A 1 197 ? -42.201 30.343 54.091 1.00 62.25 197 ASN A CA 1
ATOM 1548 C C . ASN A 1 197 ? -40.832 29.880 54.603 1.00 62.25 197 ASN A C 1
ATOM 1550 O O . ASN A 1 197 ? -39.916 29.719 53.802 1.00 62.25 197 ASN A O 1
ATOM 1554 N N . ILE A 1 198 ? -40.695 29.616 55.907 1.00 66.12 198 ILE A N 1
ATOM 1555 C CA . ILE A 1 198 ? -39.454 29.081 56.491 1.00 66.12 198 ILE A CA 1
ATOM 1556 C C . ILE A 1 198 ? -39.227 27.634 56.023 1.00 66.12 198 ILE A C 1
ATOM 1558 O O . ILE A 1 198 ? -38.130 27.305 55.581 1.00 66.12 198 ILE A O 1
ATOM 1562 N N . GLU A 1 199 ? -40.277 26.805 55.983 1.00 67.25 199 GLU A N 1
ATOM 1563 C CA . GLU A 1 199 ? -40.205 25.437 55.443 1.00 67.25 199 GLU A CA 1
ATOM 1564 C C . GLU A 1 199 ? -39.835 25.414 53.947 1.00 67.25 199 GLU A C 1
ATOM 1566 O O . GLU A 1 199 ? -39.062 24.567 53.497 1.00 67.25 199 GLU A O 1
ATOM 1571 N N . LEU A 1 200 ? -40.336 26.376 53.163 1.00 72.62 200 LEU A N 1
ATOM 1572 C CA . LEU A 1 200 ? -39.956 26.549 51.758 1.00 72.62 200 LEU A CA 1
ATOM 1573 C C . LEU A 1 200 ? -38.491 26.969 51.599 1.00 72.62 200 LEU A C 1
ATOM 1575 O O . LEU A 1 200 ? -37.809 26.456 50.712 1.00 72.62 200 LEU A O 1
ATOM 1579 N N . ILE A 1 201 ? -37.991 27.867 52.450 1.00 75.25 201 ILE A N 1
ATOM 1580 C CA . ILE A 1 201 ? -36.588 28.300 52.432 1.00 75.25 201 ILE A CA 1
ATOM 1581 C C . ILE A 1 201 ? -35.670 27.124 52.774 1.00 75.25 201 ILE A C 1
ATOM 1583 O O . ILE A 1 201 ? -34.746 26.854 52.009 1.00 75.25 201 ILE A O 1
ATOM 1587 N N . ASP A 1 202 ? -35.970 26.352 53.818 1.00 75.62 202 ASP A N 1
ATOM 1588 C CA . ASP A 1 202 ? -35.196 25.154 54.169 1.00 75.62 202 ASP A CA 1
ATOM 1589 C C . ASP A 1 202 ? -35.251 24.102 53.058 1.00 75.62 202 ASP A C 1
ATOM 1591 O O . ASP A 1 202 ? -34.240 23.495 52.704 1.00 75.62 202 ASP A O 1
ATOM 1595 N N . LYS A 1 203 ? -36.414 23.919 52.426 1.00 75.38 203 LYS A N 1
ATOM 1596 C CA . LYS A 1 203 ? -36.561 23.012 51.285 1.00 75.38 203 LYS A CA 1
ATOM 1597 C C . LYS A 1 203 ? -35.740 23.467 50.078 1.00 75.38 203 LYS A C 1
ATOM 1599 O O . LYS A 1 203 ? -35.123 22.624 49.434 1.00 75.38 203 LYS A O 1
ATOM 1604 N N . THR A 1 204 ? -35.675 24.767 49.790 1.00 76.81 204 THR A N 1
ATOM 1605 C CA . THR A 1 204 ? -34.843 25.297 48.693 1.00 76.81 204 THR A CA 1
ATOM 1606 C C . THR A 1 204 ? -33.349 25.257 49.018 1.00 76.81 204 THR A C 1
ATOM 1608 O O . THR A 1 204 ? -32.553 24.941 48.138 1.00 76.81 204 THR A O 1
ATOM 1611 N N . LEU A 1 205 ? -32.942 25.493 50.270 1.00 77.69 205 LEU A N 1
ATOM 1612 C CA . LEU A 1 205 ? -31.555 25.321 50.719 1.00 77.69 205 LEU A CA 1
ATOM 1613 C C . LEU A 1 205 ? -31.108 23.861 50.613 1.00 77.69 205 LEU A C 1
ATOM 1615 O O . LEU A 1 205 ? -30.049 23.597 50.050 1.00 77.69 205 LEU A O 1
ATOM 1619 N N . ASN A 1 206 ? -31.948 22.923 51.054 1.00 78.62 206 ASN A N 1
ATOM 1620 C CA . ASN A 1 206 ? -31.696 21.486 50.930 1.00 78.62 206 ASN A CA 1
ATOM 1621 C C . ASN A 1 206 ? -31.677 21.015 49.465 1.00 78.62 206 ASN A C 1
ATOM 1623 O O . ASN A 1 206 ? -30.925 20.113 49.101 1.00 78.62 206 ASN A O 1
ATOM 1627 N N . GLN A 1 207 ? -32.483 21.628 48.594 1.00 80.12 207 GLN A N 1
ATOM 1628 C CA . GLN A 1 207 ? -32.418 21.379 47.152 1.00 80.12 207 GLN A CA 1
ATOM 1629 C C . GLN A 1 207 ? -31.118 21.913 46.545 1.00 80.12 207 GLN A C 1
ATOM 1631 O O . GLN A 1 207 ? -30.494 21.223 45.744 1.00 80.12 207 GLN A O 1
ATOM 1636 N N . ASN A 1 208 ? -30.680 23.109 46.940 1.00 82.06 208 ASN A N 1
ATOM 1637 C CA . ASN A 1 208 ? -29.440 23.701 46.447 1.00 82.06 208 ASN A CA 1
ATOM 1638 C C . ASN A 1 208 ? -28.199 22.934 46.926 1.00 82.06 208 ASN A C 1
ATOM 1640 O O . ASN A 1 208 ? -27.294 22.722 46.122 1.00 82.06 208 ASN A O 1
ATOM 1644 N N . SER A 1 209 ? -28.161 22.471 48.182 1.00 80.12 209 SER A N 1
ATOM 1645 C CA . SER A 1 209 ? -27.077 21.605 48.668 1.00 80.12 209 SER A CA 1
ATOM 1646 C C . SER A 1 209 ? -27.067 20.265 47.933 1.00 80.12 209 SER A C 1
ATOM 1648 O O . SER A 1 209 ? -26.026 19.853 47.432 1.00 80.12 209 SER A O 1
ATOM 1650 N N . SER A 1 210 ? -28.238 19.653 47.724 1.00 81.31 210 SER A N 1
ATOM 1651 C CA . SER A 1 210 ? -28.348 18.417 46.943 1.00 81.31 210 SER A CA 1
ATOM 1652 C C . SER A 1 210 ? -27.871 18.577 45.492 1.00 81.31 210 SER A C 1
ATOM 1654 O O . SER A 1 210 ? -27.271 17.651 44.949 1.00 81.31 210 SER A O 1
ATOM 1656 N N . ILE A 1 211 ? -28.108 19.729 44.856 1.00 88.06 211 ILE A N 1
ATOM 1657 C CA . ILE A 1 211 ? -27.605 20.022 43.504 1.00 88.06 211 ILE A CA 1
ATOM 1658 C C . ILE A 1 211 ? -26.082 20.212 43.513 1.00 88.06 211 ILE A C 1
ATOM 1660 O O . ILE A 1 211 ? -25.402 19.748 42.598 1.00 88.06 211 ILE A O 1
ATOM 1664 N N . GLN A 1 212 ? -25.526 20.869 44.534 1.00 85.62 212 GLN A N 1
ATOM 1665 C CA . GLN A 1 212 ? -24.075 21.039 44.668 1.00 85.62 212 GLN A CA 1
ATOM 1666 C C . GLN A 1 212 ? -23.355 19.701 44.856 1.00 85.62 212 GLN A C 1
ATOM 1668 O O . GLN A 1 212 ? -22.316 19.477 44.228 1.00 85.62 212 GLN A O 1
ATOM 1673 N N . ASP A 1 213 ? -23.932 18.793 45.643 1.00 85.81 213 ASP A N 1
ATOM 1674 C CA . ASP A 1 213 ? -23.405 17.439 45.817 1.00 85.81 213 ASP A CA 1
ATOM 1675 C C . ASP A 1 213 ? -23.426 16.666 44.488 1.00 85.81 213 ASP A C 1
ATOM 1677 O O . ASP A 1 213 ? -22.419 16.074 44.098 1.00 85.81 213 ASP A O 1
ATOM 1681 N N . GLN A 1 214 ? -24.522 16.758 43.722 1.00 87.12 214 GLN A N 1
ATOM 1682 C CA . GLN A 1 214 ? -24.635 16.120 42.401 1.00 87.12 214 GLN A CA 1
ATOM 1683 C C . GLN A 1 214 ? -23.602 16.647 41.395 1.00 87.12 214 GLN A C 1
ATOM 1685 O O . GLN A 1 214 ? -22.956 15.860 40.705 1.00 87.12 214 GLN A O 1
ATOM 1690 N N . LEU A 1 215 ? -23.398 17.965 41.322 1.00 90.19 215 LEU A N 1
ATOM 1691 C CA . LEU A 1 215 ? -22.397 18.563 40.428 1.00 90.19 215 LEU A CA 1
ATOM 1692 C C . LEU A 1 215 ? -20.970 18.172 40.822 1.00 90.19 215 LEU A C 1
ATOM 1694 O O . LEU A 1 215 ? -20.115 17.971 39.957 1.00 90.19 215 LEU A O 1
ATOM 1698 N N . THR A 1 216 ? -20.709 18.053 42.123 1.00 90.94 216 THR A N 1
ATOM 1699 C CA . THR A 1 216 ? -19.408 17.616 42.640 1.00 90.94 216 THR A CA 1
ATOM 1700 C C . THR A 1 216 ? -19.138 16.158 42.273 1.00 90.94 216 THR A C 1
ATOM 1702 O O . THR A 1 216 ? -18.040 15.834 41.809 1.00 90.94 216 THR A O 1
ATOM 1705 N N . ASP A 1 217 ? -20.147 15.293 42.384 1.00 91.12 217 ASP A N 1
ATOM 1706 C CA . ASP A 1 217 ? -20.065 13.897 41.950 1.00 91.12 217 ASP A CA 1
ATOM 1707 C C . ASP A 1 217 ? -19.858 13.774 40.434 1.00 91.12 217 ASP A C 1
ATOM 1709 O O . ASP A 1 217 ? -18.994 13.012 39.984 1.00 91.12 217 ASP A O 1
ATOM 1713 N N . GLU A 1 218 ? -20.571 14.566 39.628 1.00 91.50 218 GLU A N 1
ATOM 1714 C CA . GLU A 1 218 ? -20.374 14.602 38.177 1.00 91.50 218 GLU A CA 1
ATOM 1715 C C . GLU A 1 218 ? -18.967 15.081 37.801 1.00 91.50 218 GLU A C 1
ATOM 1717 O O . GLU A 1 218 ? -18.306 14.464 36.961 1.00 91.50 218 GLU A O 1
ATOM 1722 N N . LEU A 1 219 ? -18.456 16.131 38.450 1.00 92.81 219 LEU A N 1
ATOM 1723 C CA . LEU A 1 219 ? -17.096 16.626 38.229 1.00 92.81 219 LEU A CA 1
ATOM 1724 C C . LEU A 1 219 ? -16.040 15.595 38.632 1.00 92.81 219 LEU A C 1
ATOM 1726 O O . LEU A 1 219 ? -15.076 15.384 37.894 1.00 92.81 219 LEU A O 1
ATOM 1730 N N . SER A 1 220 ? -16.231 14.907 39.758 1.00 91.94 220 SER A N 1
ATOM 1731 C CA . SER A 1 220 ? -15.359 13.814 40.199 1.00 91.94 220 SER A CA 1
ATOM 1732 C C . SER A 1 220 ? -15.351 12.659 39.190 1.00 91.94 220 SER A C 1
ATOM 1734 O O . SER A 1 220 ? -14.294 12.115 38.826 1.00 91.94 220 SER A O 1
ATOM 1736 N N . GLN A 1 221 ? -16.524 12.320 38.648 1.00 91.69 221 GLN A N 1
ATOM 1737 C CA . GLN A 1 221 ? -16.662 11.289 37.628 1.00 91.69 221 GLN A CA 1
ATOM 1738 C C . GLN A 1 221 ? -16.010 11.712 36.302 1.00 91.69 221 GLN A C 1
ATOM 1740 O O . GLN A 1 221 ? -15.268 10.920 35.710 1.00 91.69 221 GLN A O 1
ATOM 1745 N N . MET A 1 222 ? -16.207 12.955 35.858 1.00 89.94 222 MET A N 1
ATOM 1746 C CA . MET A 1 222 ? -15.562 13.503 34.660 1.00 89.94 222 MET A CA 1
ATOM 1747 C C . MET A 1 222 ? -14.043 13.595 34.819 1.00 89.94 222 MET A C 1
ATOM 1749 O O . MET A 1 222 ? -13.315 13.200 33.910 1.00 89.94 222 MET A O 1
ATOM 1753 N N . ALA A 1 223 ? -13.534 14.023 35.976 1.00 92.75 223 ALA A N 1
ATOM 1754 C CA . ALA A 1 223 ? -12.100 14.050 36.268 1.00 92.75 223 ALA A CA 1
ATOM 1755 C C . ALA A 1 223 ? -11.492 12.638 36.219 1.00 92.75 223 ALA A C 1
ATOM 1757 O O . ALA A 1 223 ? -10.419 12.422 35.645 1.00 92.75 223 ALA A O 1
ATOM 1758 N N . SER A 1 224 ? -12.212 11.644 36.742 1.00 90.44 224 SER A N 1
ATOM 1759 C CA . SER A 1 224 ? -11.820 10.235 36.660 1.00 90.44 224 SER A CA 1
ATOM 1760 C C . SER A 1 224 ? -11.797 9.718 35.217 1.00 90.44 224 SER A C 1
ATOM 1762 O O . SER A 1 224 ? -10.895 8.961 34.843 1.00 90.44 224 SER A O 1
ATOM 1764 N N . GLN A 1 225 ? -12.754 10.130 34.381 1.00 92.12 225 GLN A N 1
ATOM 1765 C CA . GLN A 1 225 ? -12.758 9.816 32.949 1.00 92.12 225 GLN A CA 1
ATOM 1766 C C . GLN A 1 225 ? -11.611 10.513 32.213 1.00 92.12 225 GLN A C 1
ATOM 1768 O O . GLN A 1 225 ? -10.909 9.868 31.437 1.00 92.12 225 GLN A O 1
ATOM 1773 N N . LEU A 1 226 ? -11.351 11.788 32.506 1.00 93.81 226 LEU A N 1
ATOM 1774 C CA . LEU A 1 226 ? -10.233 12.534 31.937 1.00 93.81 226 LEU A CA 1
ATOM 1775 C C . LEU A 1 226 ? -8.899 11.860 32.273 1.00 93.81 226 LEU A C 1
ATOM 1777 O O . LEU A 1 226 ? -8.078 11.654 31.384 1.00 93.81 226 LEU A O 1
ATOM 1781 N N . LYS A 1 227 ? -8.710 11.411 33.519 1.00 94.75 227 LYS A N 1
ATOM 1782 C CA . LYS A 1 227 ? -7.521 10.652 33.935 1.00 94.75 227 LYS A CA 1
ATOM 1783 C C . LYS A 1 227 ? -7.350 9.356 33.137 1.00 94.75 227 LYS A C 1
ATOM 1785 O O . LYS A 1 227 ? -6.242 9.044 32.699 1.00 94.75 227 LYS A O 1
ATOM 1790 N N . LYS A 1 228 ? -8.436 8.608 32.915 1.00 94.00 228 LYS A N 1
ATOM 1791 C CA . LYS A 1 228 ? -8.417 7.393 32.080 1.00 94.00 228 LYS A CA 1
ATOM 1792 C C . LYS A 1 228 ? -8.071 7.722 30.627 1.00 94.00 228 LYS A C 1
ATOM 1794 O O . LYS A 1 228 ? -7.246 7.026 30.037 1.00 94.00 228 LYS A O 1
ATOM 1799 N N . ASN A 1 229 ? -8.631 8.802 30.085 1.00 93.12 229 ASN A N 1
ATOM 1800 C CA . ASN A 1 229 ? -8.342 9.270 28.732 1.00 93.12 229 ASN A CA 1
ATOM 1801 C C . ASN A 1 229 ? -6.872 9.678 28.588 1.00 93.12 229 ASN A C 1
ATOM 1803 O O . ASN A 1 229 ? -6.226 9.257 27.637 1.00 93.12 229 ASN A O 1
ATOM 1807 N N . VAL A 1 230 ? -6.305 10.402 29.558 1.00 94.19 230 VAL A N 1
ATOM 1808 C CA . VAL A 1 230 ? -4.878 10.771 29.573 1.00 94.19 230 VAL A CA 1
ATOM 1809 C C . VAL A 1 230 ? -3.982 9.533 29.624 1.00 94.19 230 VAL A C 1
ATOM 1811 O O . VAL A 1 230 ? -3.004 9.454 28.883 1.00 94.19 230 VAL A O 1
ATOM 1814 N N . HIS A 1 231 ? -4.316 8.533 30.444 1.00 94.50 231 HIS A N 1
ATOM 1815 C CA . HIS A 1 231 ? -3.544 7.290 30.491 1.00 94.50 231 HIS A CA 1
ATOM 1816 C C . HIS A 1 231 ? -3.608 6.520 29.162 1.00 94.50 231 HIS A C 1
ATOM 1818 O O . HIS A 1 231 ? -2.590 6.031 28.672 1.00 94.50 231 HIS A O 1
ATOM 1824 N N . HIS A 1 232 ? -4.790 6.466 28.544 1.00 94.19 232 HIS A N 1
ATOM 1825 C CA . HIS A 1 232 ? -4.974 5.869 27.226 1.00 94.19 232 HIS A CA 1
ATOM 1826 C C . HIS A 1 232 ? -4.196 6.629 26.142 1.00 94.19 232 HIS A C 1
ATOM 1828 O O . HIS A 1 232 ? -3.516 6.004 25.333 1.00 94.19 232 HIS A O 1
ATOM 1834 N N . PHE A 1 233 ? -4.223 7.964 26.159 1.00 93.44 233 PHE A N 1
ATOM 1835 C CA . PHE A 1 233 ? -3.439 8.787 25.240 1.00 93.44 233 PHE A CA 1
ATOM 1836 C C . PHE A 1 233 ? -1.938 8.586 25.420 1.00 93.44 233 PHE A C 1
ATOM 1838 O O . PHE A 1 233 ? -1.231 8.496 24.427 1.00 93.44 233 PHE A O 1
ATOM 1845 N N . ASN A 1 234 ? -1.443 8.437 26.649 1.00 94.31 234 ASN A N 1
ATOM 1846 C CA . ASN A 1 234 ? -0.029 8.142 26.878 1.00 94.31 234 ASN A CA 1
ATOM 1847 C C . ASN A 1 234 ? 0.366 6.783 26.271 1.00 94.31 234 ASN A C 1
ATOM 1849 O O . ASN A 1 234 ? 1.363 6.679 25.562 1.00 94.31 234 ASN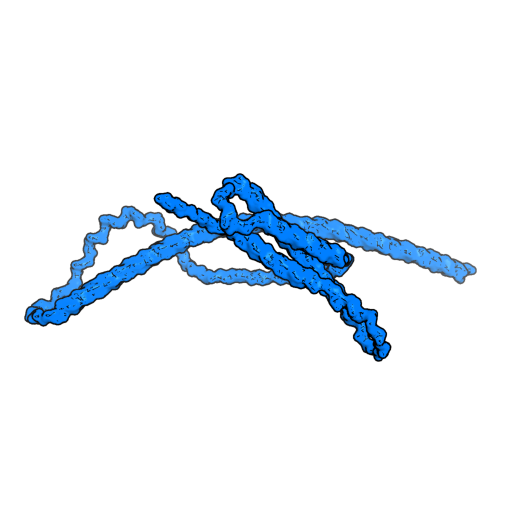 A O 1
ATOM 1853 N N . LYS A 1 235 ? -0.468 5.751 26.451 1.00 93.31 235 LYS A N 1
ATOM 1854 C CA . LYS A 1 235 ? -0.240 4.445 25.817 1.00 93.31 235 LYS A CA 1
ATOM 1855 C C . LYS A 1 235 ? -0.229 4.540 24.286 1.00 93.31 235 LYS A C 1
ATOM 1857 O O . LYS A 1 235 ? 0.663 3.971 23.661 1.00 93.31 235 LYS A O 1
ATOM 1862 N N . LEU A 1 236 ? -1.181 5.272 23.703 1.00 90.94 236 LEU A N 1
ATOM 1863 C CA . LEU A 1 236 ? -1.226 5.511 22.258 1.00 90.94 236 LEU A CA 1
ATOM 1864 C C . LEU A 1 236 ? -0.003 6.292 21.768 1.00 90.94 236 LEU A C 1
ATOM 1866 O O . LEU A 1 236 ? 0.533 5.956 20.726 1.00 90.94 236 LEU A O 1
ATOM 1870 N N . LEU A 1 237 ? 0.488 7.276 22.527 1.00 94.69 237 LEU A N 1
ATOM 1871 C CA . LEU A 1 237 ? 1.693 8.027 22.167 1.00 94.69 237 LEU A CA 1
ATOM 1872 C C . LEU A 1 237 ? 2.944 7.144 22.148 1.00 94.69 237 LEU A C 1
ATOM 1874 O O . LEU A 1 237 ? 3.783 7.300 21.265 1.00 94.69 237 LEU A O 1
ATOM 1878 N N . VAL A 1 238 ? 3.068 6.204 23.088 1.00 94.56 238 VAL A N 1
ATOM 1879 C CA . VAL A 1 238 ? 4.174 5.233 23.095 1.00 94.56 238 VAL A CA 1
ATOM 1880 C C . VAL A 1 238 ? 4.088 4.296 21.886 1.00 94.56 238 VAL A C 1
ATOM 1882 O O . VAL A 1 238 ? 5.103 4.025 21.241 1.00 94.56 238 VAL A O 1
ATOM 1885 N N . GLU A 1 239 ? 2.887 3.824 21.548 1.00 93.12 239 GLU A N 1
ATOM 1886 C CA . GLU A 1 239 ? 2.652 2.999 20.358 1.00 93.12 239 GLU A CA 1
ATOM 1887 C C . GLU A 1 239 ? 2.947 3.773 19.063 1.00 93.12 239 GLU A C 1
ATOM 1889 O O . GLU A 1 239 ? 3.693 3.293 18.206 1.00 93.12 239 GLU A O 1
ATOM 1894 N N . ASP A 1 240 ? 2.462 5.010 18.957 1.00 93.88 240 ASP A N 1
ATOM 1895 C CA . ASP A 1 240 ? 2.713 5.898 17.824 1.00 93.88 240 ASP A CA 1
ATOM 1896 C C . ASP A 1 240 ? 4.203 6.215 17.683 1.00 93.88 240 ASP A C 1
ATOM 1898 O O . ASP A 1 240 ? 4.733 6.207 16.571 1.00 93.88 240 ASP A O 1
ATOM 1902 N N . GLN A 1 241 ? 4.925 6.422 18.787 1.00 93.50 241 GLN A N 1
ATOM 1903 C CA . GLN A 1 241 ? 6.373 6.611 18.762 1.00 93.50 241 GLN A CA 1
ATOM 1904 C C . GLN A 1 241 ? 7.093 5.375 18.200 1.00 93.50 241 GLN A C 1
ATOM 1906 O O . GLN A 1 241 ? 8.000 5.521 17.375 1.00 93.50 241 GLN A O 1
ATOM 1911 N N . ALA A 1 242 ? 6.677 4.165 18.583 1.00 93.31 242 ALA A N 1
ATOM 1912 C CA . ALA A 1 242 ? 7.231 2.929 18.032 1.00 93.31 242 ALA A CA 1
ATOM 1913 C C . ALA A 1 242 ? 6.935 2.794 16.526 1.00 93.31 242 ALA A C 1
ATOM 1915 O O . ALA A 1 242 ? 7.817 2.428 15.739 1.00 93.31 242 ALA A O 1
ATOM 1916 N N . ILE A 1 243 ? 5.723 3.156 16.093 1.00 93.00 243 ILE A N 1
ATOM 1917 C CA . ILE A 1 243 ? 5.342 3.167 14.676 1.00 93.00 243 ILE A CA 1
ATOM 1918 C C . ILE A 1 243 ? 6.183 4.188 13.901 1.00 93.00 243 ILE A C 1
ATOM 1920 O O . ILE A 1 243 ? 6.719 3.847 12.842 1.00 93.00 243 ILE A O 1
ATOM 1924 N N . ILE A 1 244 ? 6.358 5.406 14.424 1.00 94.94 244 ILE A N 1
ATOM 1925 C CA . ILE A 1 244 ? 7.177 6.464 13.814 1.00 94.94 244 ILE A CA 1
ATOM 1926 C C . ILE A 1 244 ? 8.624 5.998 13.649 1.00 94.94 244 ILE A C 1
ATOM 1928 O O . ILE A 1 244 ? 9.170 6.126 12.554 1.00 94.94 244 ILE A O 1
ATOM 1932 N N . GLN A 1 245 ? 9.222 5.394 14.679 1.00 92.62 245 GLN A N 1
ATOM 1933 C CA . GLN A 1 245 ? 10.577 4.843 14.589 1.00 92.62 245 GLN A CA 1
ATOM 1934 C C . GLN A 1 245 ? 10.668 3.748 13.520 1.00 92.62 245 GLN A C 1
ATOM 1936 O O . GLN A 1 245 ? 11.554 3.788 12.668 1.00 92.62 245 GLN A O 1
ATOM 1941 N N . SER A 1 246 ? 9.705 2.820 13.484 1.00 88.25 246 SER A N 1
ATOM 1942 C CA . SER A 1 246 ? 9.678 1.759 12.468 1.00 88.25 246 SER A CA 1
ATOM 1943 C C . SER A 1 246 ? 9.554 2.314 11.041 1.00 88.25 246 SER A C 1
ATOM 1945 O O . SER A 1 246 ? 10.172 1.804 10.101 1.00 88.25 246 SER A O 1
ATOM 1947 N N . ASN A 1 247 ? 8.779 3.388 10.870 1.00 90.88 247 ASN A N 1
ATOM 1948 C CA . ASN A 1 247 ? 8.598 4.061 9.592 1.00 90.88 247 ASN A CA 1
ATOM 1949 C C . ASN A 1 247 ? 9.851 4.838 9.191 1.00 90.88 247 ASN A C 1
ATOM 1951 O O . ASN A 1 247 ? 10.218 4.813 8.016 1.00 90.88 247 ASN A O 1
ATOM 1955 N N . GLN A 1 248 ? 10.543 5.461 10.145 1.00 90.88 248 GLN A N 1
ATOM 1956 C CA . GLN A 1 248 ? 11.824 6.113 9.905 1.00 90.88 248 GLN A CA 1
ATOM 1957 C C . GLN A 1 248 ? 12.864 5.105 9.405 1.00 90.88 248 GLN A C 1
ATOM 1959 O O . GLN A 1 248 ? 13.456 5.328 8.351 1.00 90.88 248 GLN A O 1
ATOM 1964 N N . THR A 1 249 ? 13.006 3.947 10.057 1.00 91.25 249 THR A N 1
ATOM 1965 C CA . THR A 1 249 ? 13.930 2.894 9.602 1.00 91.25 249 THR A CA 1
ATOM 1966 C C . THR A 1 249 ? 13.577 2.388 8.198 1.00 91.25 249 THR A C 1
ATOM 1968 O O . THR A 1 249 ? 14.453 2.190 7.356 1.00 91.25 249 THR A O 1
ATOM 1971 N N . LYS A 1 250 ? 12.283 2.216 7.888 1.00 91.75 250 LYS A N 1
ATOM 1972 C CA . LYS A 1 250 ? 11.835 1.826 6.538 1.00 91.75 250 LYS A CA 1
ATOM 1973 C C . LYS A 1 250 ? 12.146 2.896 5.491 1.00 91.75 250 LYS A C 1
ATOM 1975 O O . LYS A 1 250 ? 12.548 2.550 4.380 1.00 91.75 250 LYS A O 1
ATOM 1980 N N . LEU A 1 251 ? 11.976 4.174 5.829 1.00 92.50 251 LEU A N 1
ATOM 1981 C CA . LEU A 1 251 ? 12.300 5.298 4.950 1.00 92.50 251 LEU A CA 1
ATOM 1982 C C . LEU A 1 251 ? 13.807 5.423 4.721 1.00 92.50 251 LEU A C 1
ATOM 1984 O O . LEU A 1 251 ? 14.226 5.639 3.587 1.00 92.50 251 LEU A O 1
ATOM 1988 N N . GLU A 1 252 ? 14.625 5.233 5.753 1.00 91.94 252 GLU A N 1
ATOM 1989 C CA . GLU A 1 252 ? 16.086 5.219 5.645 1.00 91.94 252 GLU A CA 1
ATOM 1990 C C . GLU A 1 252 ? 16.569 4.062 4.764 1.00 91.94 252 GLU A C 1
ATOM 1992 O O . GLU A 1 252 ? 17.363 4.273 3.841 1.00 91.94 252 GLU A O 1
ATOM 1997 N N . ASN A 1 253 ? 16.017 2.862 4.957 1.00 90.31 253 ASN A N 1
ATOM 1998 C CA . ASN A 1 253 ? 16.316 1.705 4.114 1.00 90.31 253 ASN A CA 1
ATOM 1999 C C . ASN A 1 253 ? 15.891 1.941 2.660 1.00 90.31 253 ASN A C 1
ATOM 2001 O O . ASN A 1 253 ? 16.664 1.686 1.736 1.00 90.31 253 ASN A O 1
ATOM 2005 N N . ASN A 1 254 ? 14.691 2.478 2.431 1.00 91.62 254 ASN A N 1
ATOM 2006 C CA . ASN A 1 254 ? 14.211 2.789 1.086 1.00 91.62 254 ASN A CA 1
ATOM 2007 C C . ASN A 1 254 ? 15.057 3.878 0.406 1.00 91.62 254 ASN A C 1
ATOM 2009 O O . ASN A 1 254 ? 15.436 3.724 -0.753 1.00 91.62 254 ASN A O 1
ATOM 2013 N N . SER A 1 255 ? 15.407 4.936 1.138 1.00 89.81 255 SER A N 1
ATOM 2014 C CA . SER A 1 255 ? 16.284 6.012 0.670 1.00 89.81 255 SER A CA 1
ATOM 2015 C C . SER A 1 255 ? 17.663 5.473 0.297 1.00 89.81 255 SER A C 1
ATOM 2017 O O . SER A 1 255 ? 18.196 5.807 -0.762 1.00 89.81 255 SER A O 1
ATOM 2019 N N . THR A 1 256 ? 18.215 4.571 1.110 1.00 89.38 256 THR A N 1
ATOM 2020 C CA . THR A 1 256 ? 19.491 3.906 0.829 1.00 89.38 256 THR A CA 1
ATOM 2021 C C . THR A 1 256 ? 19.394 3.053 -0.434 1.00 89.38 256 THR A C 1
ATOM 2023 O O . THR A 1 256 ? 20.207 3.225 -1.338 1.00 89.38 256 THR A O 1
ATOM 2026 N N . LEU A 1 257 ? 18.352 2.226 -0.574 1.00 85.44 257 LEU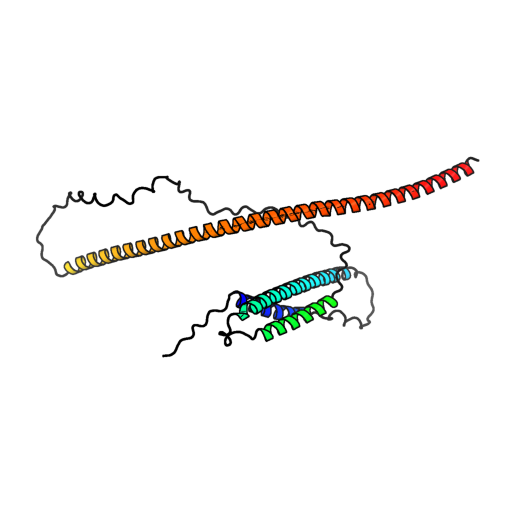 A N 1
ATOM 2027 C CA . LEU A 1 257 ? 18.118 1.435 -1.787 1.00 85.44 257 LEU A CA 1
ATOM 2028 C C . LEU A 1 257 ? 17.940 2.316 -3.029 1.00 85.44 257 LEU A C 1
ATOM 2030 O O . LEU A 1 257 ? 18.518 2.014 -4.072 1.00 85.44 257 LEU A O 1
ATOM 2034 N N . MET A 1 258 ? 17.207 3.426 -2.928 1.00 81.00 258 MET A N 1
ATOM 2035 C CA . MET A 1 258 ? 17.058 4.390 -4.020 1.00 81.00 258 MET A CA 1
ATOM 2036 C C . MET A 1 258 ? 18.384 5.050 -4.394 1.00 81.00 258 MET A C 1
ATOM 2038 O O . MET A 1 258 ? 18.644 5.238 -5.581 1.00 81.00 258 MET A O 1
ATOM 2042 N N . LYS A 1 259 ? 19.240 5.381 -3.422 1.00 84.38 259 LYS A N 1
ATOM 2043 C CA . LYS A 1 259 ? 20.581 5.920 -3.683 1.00 84.38 259 LYS A CA 1
ATOM 2044 C C . LYS A 1 259 ? 21.479 4.879 -4.347 1.00 84.38 259 LYS A C 1
ATOM 2046 O O . LYS A 1 259 ? 22.119 5.192 -5.346 1.00 84.38 259 LYS A O 1
ATOM 2051 N N . THR A 1 260 ? 21.482 3.636 -3.865 1.00 80.62 260 THR A N 1
ATOM 2052 C CA . THR A 1 260 ? 22.285 2.549 -4.444 1.00 80.62 260 THR A CA 1
ATOM 2053 C C . THR A 1 260 ? 21.820 2.195 -5.855 1.00 80.62 260 THR A C 1
ATOM 2055 O O . THR A 1 260 ? 22.633 2.095 -6.772 1.00 80.62 260 THR A O 1
ATOM 2058 N N . GLN A 1 261 ? 20.513 2.029 -6.064 1.00 77.62 261 GLN A N 1
ATOM 2059 C CA . GLN A 1 261 ? 19.953 1.732 -7.384 1.00 77.62 261 GLN A CA 1
ATOM 2060 C C . GLN A 1 261 ? 20.077 2.935 -8.326 1.00 77.62 261 GLN A C 1
ATOM 2062 O O . GLN A 1 261 ? 20.415 2.762 -9.493 1.00 77.62 261 GLN A O 1
ATOM 2067 N N . GLY A 1 262 ? 19.881 4.157 -7.826 1.00 75.50 262 GLY A N 1
ATOM 2068 C CA . GLY A 1 262 ? 20.096 5.395 -8.575 1.00 75.50 262 GLY A CA 1
ATOM 2069 C C . GLY A 1 262 ? 21.550 5.575 -9.016 1.00 75.50 262 GLY A C 1
ATOM 2070 O O . GLY A 1 262 ? 21.789 5.957 -10.159 1.00 75.50 262 GLY A O 1
ATOM 2071 N N . GLY A 1 263 ? 22.513 5.225 -8.158 1.00 73.94 263 GLY A N 1
ATOM 2072 C CA . GLY A 1 263 ? 23.938 5.186 -8.492 1.00 73.94 263 GLY A CA 1
ATOM 2073 C C . GLY A 1 263 ? 24.235 4.190 -9.612 1.00 73.94 263 GLY A C 1
ATOM 2074 O O . GLY A 1 263 ? 24.822 4.567 -10.623 1.00 73.94 263 GLY A O 1
ATOM 2075 N N . LYS A 1 264 ? 23.717 2.959 -9.506 1.00 76.00 264 LYS A N 1
ATOM 2076 C CA . LYS A 1 264 ? 23.859 1.934 -10.556 1.00 76.00 264 LYS A CA 1
ATOM 2077 C C . LYS A 1 264 ? 23.230 2.363 -11.887 1.00 76.00 264 LYS A C 1
ATOM 2079 O O . LYS A 1 264 ? 23.823 2.156 -12.942 1.00 76.00 264 LYS A O 1
ATOM 2084 N N . LEU A 1 265 ? 22.057 3.003 -11.864 1.00 74.06 265 LEU A N 1
ATOM 2085 C CA . LEU A 1 265 ? 21.440 3.553 -13.079 1.00 74.06 265 LEU A CA 1
ATOM 2086 C C . LEU A 1 265 ? 22.259 4.707 -13.671 1.00 74.06 265 LEU A C 1
ATOM 2088 O O . LEU A 1 265 ? 22.354 4.818 -14.892 1.00 74.06 265 LEU A O 1
ATOM 2092 N N . SER A 1 266 ? 22.858 5.551 -12.828 1.00 72.44 266 SER A N 1
ATOM 2093 C CA . SER A 1 266 ? 23.752 6.623 -13.271 1.00 72.44 266 SER A CA 1
ATOM 2094 C C . SER A 1 266 ? 25.004 6.058 -13.942 1.00 72.44 266 SER A C 1
ATOM 2096 O O . SER A 1 266 ? 25.358 6.489 -15.035 1.00 72.44 266 SER A O 1
ATOM 2098 N N . GLU A 1 267 ? 25.626 5.029 -13.364 1.00 73.94 267 GLU A N 1
ATOM 2099 C CA . GLU A 1 267 ? 26.789 4.357 -13.956 1.00 73.94 267 GLU A CA 1
ATOM 2100 C C . GLU A 1 267 ? 26.467 3.740 -15.320 1.00 73.94 267 GLU A C 1
ATOM 2102 O O . GLU A 1 267 ? 27.220 3.929 -16.278 1.00 73.94 267 GLU A O 1
ATOM 2107 N N . ILE A 1 268 ? 25.319 3.066 -15.447 1.00 74.31 268 ILE A N 1
ATOM 2108 C CA . ILE A 1 268 ? 24.867 2.496 -16.725 1.00 74.31 268 ILE A CA 1
ATOM 2109 C C . ILE A 1 268 ? 24.558 3.615 -17.733 1.00 74.31 268 ILE A C 1
ATOM 2111 O O . ILE A 1 268 ? 24.954 3.524 -18.898 1.00 74.31 268 ILE A O 1
ATOM 2115 N N . SER A 1 269 ? 23.931 4.711 -17.293 1.00 74.31 269 SER A N 1
ATOM 2116 C CA . SER A 1 269 ? 23.667 5.878 -18.142 1.00 74.31 269 SER A CA 1
ATOM 2117 C C . SER A 1 269 ? 24.952 6.561 -18.617 1.00 74.31 269 SER A C 1
ATOM 2119 O O . SER A 1 269 ? 25.011 7.024 -19.757 1.00 74.31 269 SER A O 1
ATOM 2121 N N . ILE A 1 270 ? 25.978 6.647 -17.769 1.00 73.94 270 ILE A N 1
ATOM 2122 C CA . ILE A 1 270 ? 27.280 7.224 -18.120 1.00 73.94 270 ILE A CA 1
ATOM 2123 C C . ILE A 1 270 ? 28.013 6.294 -19.093 1.00 73.94 270 ILE A C 1
ATOM 2125 O O . ILE A 1 270 ? 28.605 6.767 -20.064 1.00 73.94 270 ILE A O 1
ATOM 2129 N N . ARG A 1 271 ? 27.929 4.973 -18.892 1.00 73.00 271 ARG A N 1
ATOM 2130 C CA . ARG A 1 271 ? 28.545 3.977 -19.780 1.00 73.00 271 ARG A CA 1
ATOM 2131 C C . ARG A 1 271 ? 27.940 4.005 -21.186 1.00 73.00 271 ARG A C 1
ATOM 2133 O O . ARG A 1 271 ? 28.697 3.966 -22.151 1.00 73.00 271 ARG A O 1
ATOM 2140 N N . GLY A 1 272 ? 26.622 4.179 -21.302 1.00 75.69 272 GLY A N 1
ATOM 2141 C CA . GLY A 1 272 ? 25.946 4.340 -22.595 1.00 75.69 272 GLY A CA 1
ATOM 2142 C C . GLY A 1 272 ? 26.347 5.613 -23.353 1.00 75.69 272 GLY A C 1
ATOM 2143 O O . GLY A 1 272 ? 26.468 5.592 -24.571 1.00 75.69 272 GLY A O 1
ATOM 2144 N N . ARG A 1 273 ? 26.628 6.721 -22.652 1.00 77.81 273 ARG A N 1
ATOM 2145 C CA . ARG A 1 273 ? 27.106 7.958 -23.302 1.00 77.81 273 ARG A CA 1
ATOM 2146 C C . ARG A 1 273 ? 28.548 7.848 -23.800 1.00 77.81 273 ARG A C 1
ATOM 2148 O O . ARG A 1 273 ? 28.885 8.399 -24.848 1.00 77.81 273 ARG A O 1
ATOM 2155 N N . LYS A 1 274 ? 29.407 7.125 -23.074 1.00 80.12 274 LYS A N 1
ATOM 2156 C CA . LYS A 1 274 ? 30.807 6.919 -23.479 1.00 80.12 274 LYS A CA 1
ATOM 2157 C C . LYS A 1 274 ? 30.916 6.119 -24.776 1.00 80.12 274 LYS A C 1
ATOM 2159 O O . LYS A 1 274 ? 31.717 6.486 -25.630 1.00 80.12 274 LYS A O 1
ATOM 2164 N N . THR A 1 275 ? 30.095 5.082 -24.958 1.00 85.75 275 THR A N 1
ATOM 2165 C CA . THR A 1 275 ? 30.094 4.303 -26.207 1.00 85.75 275 THR A CA 1
ATOM 2166 C C . THR A 1 275 ? 29.637 5.148 -27.392 1.00 85.75 275 THR A C 1
ATOM 2168 O O . THR A 1 275 ? 30.295 5.115 -28.425 1.00 85.75 275 THR A O 1
ATOM 2171 N N . THR A 1 276 ? 28.602 5.983 -27.225 1.00 87.44 276 THR A N 1
ATOM 2172 C CA . THR A 1 276 ? 28.166 6.902 -28.293 1.00 87.44 276 THR A CA 1
ATOM 2173 C C . THR A 1 276 ? 29.233 7.934 -28.654 1.00 87.44 276 THR A C 1
ATOM 2175 O O . THR A 1 276 ? 29.423 8.245 -29.827 1.00 87.44 276 THR A O 1
ATOM 2178 N N . TRP A 1 277 ? 29.977 8.444 -27.667 1.00 89.88 277 TRP A N 1
ATOM 2179 C CA . TRP A 1 277 ? 31.055 9.397 -27.930 1.00 89.88 277 TRP A CA 1
ATOM 2180 C C . TRP A 1 277 ? 32.219 8.741 -28.682 1.00 89.88 277 TRP A C 1
ATOM 2182 O O . TRP A 1 277 ? 32.730 9.314 -29.639 1.00 89.88 277 TRP A O 1
ATOM 2192 N N . LEU A 1 278 ? 32.572 7.503 -28.322 1.00 91.94 278 LEU A N 1
ATOM 2193 C CA . LEU A 1 278 ? 33.600 6.727 -29.017 1.00 91.94 278 LEU A CA 1
ATOM 2194 C C . LEU A 1 278 ? 33.194 6.447 -30.472 1.00 91.94 278 LEU A C 1
ATOM 2196 O O . LEU A 1 278 ? 33.997 6.656 -31.376 1.00 91.94 278 LEU A O 1
ATOM 2200 N N . THR A 1 279 ? 31.938 6.063 -30.727 1.00 93.19 279 THR A N 1
ATOM 2201 C CA . THR A 1 279 ? 31.454 5.858 -32.103 1.00 93.19 279 THR A CA 1
ATOM 2202 C C . THR A 1 279 ? 31.477 7.144 -32.923 1.00 93.19 279 THR A C 1
ATOM 2204 O O . THR A 1 279 ? 31.887 7.114 -34.079 1.00 93.19 279 THR A O 1
ATOM 2207 N N . ILE A 1 280 ? 31.099 8.284 -32.331 1.00 94.19 280 ILE A N 1
ATOM 2208 C CA . ILE A 1 280 ? 31.169 9.588 -33.008 1.00 94.19 280 ILE A CA 1
ATOM 2209 C C . ILE A 1 280 ? 32.624 9.925 -33.362 1.00 94.19 280 ILE A C 1
ATOM 2211 O O . ILE A 1 280 ? 32.900 10.355 -34.479 1.00 94.19 280 ILE A O 1
ATOM 2215 N N . LEU A 1 281 ? 33.562 9.681 -32.445 1.00 95.31 281 LEU A N 1
ATOM 2216 C CA . LEU A 1 281 ? 34.984 9.946 -32.658 1.00 95.31 281 LEU A CA 1
ATOM 2217 C C . LEU A 1 281 ? 35.595 9.028 -33.729 1.00 95.31 281 LEU A C 1
ATOM 2219 O O . LEU A 1 281 ? 36.393 9.486 -34.544 1.00 95.31 281 LEU A O 1
ATOM 2223 N N . ALA A 1 282 ? 35.171 7.762 -33.782 1.00 95.62 282 ALA A N 1
ATOM 2224 C CA . ALA A 1 282 ? 35.571 6.826 -34.830 1.00 95.62 282 ALA A CA 1
ATOM 2225 C C . ALA A 1 282 ? 35.087 7.277 -36.219 1.00 95.62 282 ALA A C 1
ATOM 2227 O O . ALA A 1 282 ? 35.867 7.279 -37.169 1.00 95.62 282 ALA A O 1
ATOM 2228 N N . VAL A 1 283 ? 33.831 7.724 -36.336 1.00 96.94 283 VAL A N 1
ATOM 2229 C CA . VAL A 1 283 ? 33.299 8.282 -37.593 1.00 96.94 283 VAL A CA 1
ATOM 2230 C C . VAL A 1 283 ? 34.077 9.535 -38.003 1.00 96.94 283 VAL A C 1
ATOM 2232 O O . VAL A 1 283 ? 34.458 9.671 -39.164 1.00 96.94 283 VAL A O 1
ATOM 2235 N N . LEU A 1 284 ? 34.378 10.422 -37.052 1.00 97.25 284 LEU A N 1
ATOM 2236 C CA . LEU A 1 284 ? 35.144 11.642 -37.311 1.00 97.25 284 LEU A CA 1
ATOM 2237 C C . LEU A 1 284 ? 36.562 11.338 -37.827 1.00 97.25 284 LEU A C 1
ATOM 2239 O O . LEU A 1 284 ? 37.030 11.993 -38.756 1.00 97.25 284 LEU A O 1
ATOM 2243 N N . ALA A 1 285 ? 37.225 10.319 -37.276 1.00 97.12 285 ALA A N 1
ATOM 2244 C CA . ALA A 1 285 ? 38.547 9.888 -37.728 1.00 97.12 285 ALA A CA 1
ATOM 2245 C C . ALA A 1 285 ? 38.536 9.390 -39.184 1.00 97.12 285 ALA A C 1
ATOM 2247 O O . ALA A 1 285 ? 39.425 9.746 -39.956 1.00 97.12 285 ALA A O 1
ATOM 2248 N N . VAL A 1 286 ? 37.511 8.626 -39.583 1.00 97.75 286 VAL A N 1
ATOM 2249 C CA . VAL A 1 286 ? 37.348 8.169 -40.976 1.00 97.75 286 VAL A CA 1
ATOM 2250 C C . VAL A 1 286 ? 37.149 9.354 -41.924 1.00 97.75 286 VAL A C 1
ATOM 2252 O O . VAL A 1 286 ? 37.777 9.408 -42.980 1.00 97.75 286 VAL A O 1
ATOM 2255 N N . VAL A 1 287 ? 36.333 10.339 -41.533 1.00 97.62 287 VAL A N 1
ATOM 2256 C CA . VAL A 1 287 ? 36.121 11.565 -42.322 1.00 97.62 287 VAL A CA 1
ATOM 2257 C C . VAL A 1 287 ? 37.424 12.356 -42.479 1.00 97.62 287 VAL A C 1
ATOM 2259 O O . VAL A 1 287 ? 37.739 12.801 -43.580 1.00 97.62 287 VAL A O 1
ATOM 2262 N N . LEU A 1 288 ? 38.217 12.492 -41.413 1.00 97.19 288 LEU A N 1
ATOM 2263 C CA . LEU A 1 288 ? 39.515 13.172 -41.471 1.00 97.19 288 LEU A CA 1
ATOM 2264 C C . LEU A 1 288 ? 40.519 12.441 -42.370 1.00 97.19 288 LEU A C 1
ATOM 2266 O O . LEU A 1 288 ? 41.202 13.089 -43.160 1.00 97.19 288 LEU A O 1
ATOM 2270 N N . ALA A 1 289 ? 40.590 11.110 -42.290 1.00 96.56 289 ALA A N 1
ATOM 2271 C CA . ALA A 1 289 ? 41.445 10.310 -43.167 1.00 96.56 289 ALA A CA 1
ATOM 2272 C C . ALA A 1 289 ? 41.058 10.486 -44.645 1.00 96.56 289 ALA A C 1
ATOM 2274 O O . ALA A 1 289 ? 41.926 10.643 -45.505 1.00 96.56 289 ALA A O 1
ATOM 2275 N N . TRP A 1 290 ? 39.756 10.535 -44.932 1.00 97.31 290 TRP A N 1
ATOM 2276 C CA . TRP A 1 290 ? 39.247 10.781 -46.278 1.00 97.31 290 TRP A CA 1
ATOM 2277 C C . TRP A 1 290 ? 39.608 12.183 -46.794 1.00 97.31 290 TRP A C 1
ATOM 2279 O O . TRP A 1 290 ? 40.105 12.319 -47.912 1.00 97.31 290 TRP A O 1
ATOM 2289 N N . ILE A 1 291 ? 39.445 13.219 -45.963 1.00 96.50 291 ILE A N 1
ATOM 2290 C CA . ILE A 1 291 ? 39.851 14.594 -46.298 1.00 96.50 291 ILE A CA 1
ATOM 2291 C C . ILE A 1 291 ? 41.361 14.666 -46.566 1.00 96.50 291 ILE A C 1
ATOM 2293 O O . ILE A 1 291 ? 41.774 15.274 -47.551 1.00 96.50 291 ILE A O 1
ATOM 2297 N N . MET A 1 292 ? 42.184 14.021 -45.734 1.00 96.12 292 MET A N 1
ATOM 2298 C CA . MET A 1 292 ? 43.640 13.984 -45.917 1.00 96.12 292 MET A CA 1
ATOM 2299 C C . MET A 1 292 ? 44.037 13.349 -47.252 1.00 96.12 292 MET A C 1
ATOM 2301 O O . MET A 1 292 ? 44.876 13.898 -47.963 1.00 96.12 292 MET A O 1
ATOM 2305 N N . MET A 1 293 ? 43.397 12.244 -47.640 1.00 95.44 293 MET A N 1
ATOM 2306 C CA . MET A 1 293 ? 43.636 11.620 -48.944 1.00 95.44 293 MET A CA 1
ATOM 2307 C C . MET A 1 293 ? 43.259 12.550 -50.106 1.00 95.44 293 MET A C 1
ATOM 2309 O O . MET A 1 293 ? 44.002 12.650 -51.082 1.00 95.44 293 MET A O 1
ATOM 2313 N N . PHE A 1 294 ? 42.148 13.280 -49.984 1.00 95.19 294 PHE A N 1
ATOM 2314 C CA . PHE A 1 294 ? 41.723 14.253 -50.991 1.00 95.19 294 PHE A CA 1
ATOM 2315 C C . PHE A 1 294 ? 42.715 15.418 -51.133 1.00 95.19 294 PHE A C 1
ATOM 2317 O O . PHE A 1 294 ? 43.001 15.862 -52.244 1.00 95.19 294 PHE A O 1
ATOM 2324 N N . ILE A 1 295 ? 43.270 15.894 -50.013 1.00 95.44 295 ILE A N 1
ATOM 2325 C CA . ILE A 1 295 ? 44.305 16.934 -50.008 1.00 95.44 295 ILE A CA 1
ATOM 2326 C C . ILE A 1 295 ? 45.561 16.442 -50.734 1.00 95.44 295 ILE A C 1
ATOM 2328 O O . ILE A 1 295 ? 46.086 17.178 -51.560 1.00 95.44 295 ILE A O 1
ATOM 2332 N N . ILE A 1 296 ? 46.010 15.207 -50.488 1.00 95.50 296 ILE A N 1
ATOM 2333 C CA . ILE A 1 296 ? 47.214 14.647 -51.129 1.00 95.50 296 ILE A CA 1
ATOM 2334 C C . ILE A 1 296 ? 47.058 14.571 -52.650 1.00 95.50 296 ILE A C 1
ATOM 2336 O O . ILE A 1 296 ? 47.961 15.000 -53.360 1.00 95.50 296 ILE A O 1
ATOM 2340 N N . ILE A 1 297 ? 45.916 14.080 -53.148 1.00 94.19 297 ILE A N 1
ATOM 2341 C CA . ILE A 1 297 ? 45.645 13.994 -54.596 1.00 94.19 297 ILE A CA 1
ATOM 2342 C C . ILE A 1 297 ? 45.614 15.381 -55.238 1.00 94.19 297 ILE A C 1
ATOM 2344 O O . ILE A 1 297 ? 45.990 15.532 -56.389 1.00 94.19 297 ILE A O 1
ATOM 2348 N N . ARG A 1 298 ? 45.131 16.397 -54.518 1.00 91.06 298 ARG A N 1
ATOM 2349 C CA . ARG A 1 298 ? 45.076 17.763 -55.047 1.00 91.06 298 ARG A CA 1
ATOM 2350 C C . ARG A 1 298 ? 46.424 18.483 -54.978 1.00 91.06 298 ARG A C 1
ATOM 2352 O O . ARG A 1 298 ? 46.633 19.430 -55.729 1.00 91.06 298 ARG A O 1
ATOM 2359 N N . LEU A 1 299 ? 47.273 18.104 -54.023 1.00 89.44 299 LEU A N 1
ATOM 2360 C CA . LEU A 1 299 ? 48.595 18.693 -53.808 1.00 89.44 299 LEU A CA 1
ATOM 2361 C C . LEU A 1 299 ? 49.665 18.063 -54.715 1.00 89.44 299 LEU A C 1
ATOM 2363 O O . LEU A 1 299 ? 50.636 18.739 -55.045 1.00 89.44 299 LEU A O 1
ATOM 2367 N N . THR A 1 300 ? 49.492 16.784 -55.059 1.00 89.31 300 THR A N 1
ATOM 2368 C CA . THR A 1 300 ? 50.339 16.032 -55.999 1.00 89.31 300 THR A CA 1
ATOM 2369 C C . THR A 1 300 ? 49.926 16.340 -57.429 1.00 89.31 300 THR A C 1
ATOM 2371 O O . THR A 1 300 ? 50.827 16.634 -58.241 1.00 89.31 300 THR A O 1
#

Organism: Phakopsora pachyrhizi (NCBI:txid170000)

Foldseek 3Di:
DDPPPPDDDDDPLQVVLVVLLVVLVVCLVVLLVPPDPPPPPPPDDDDDDDDDPDPPPVVVVVVLQVSLVVLVVSLVSLVVSVVSLVVCVVVCVPDPDNPDDDDDSVVSVVSSVVSNVSSVVVNVVRDDPPPPDPPCPVPPPPPPPPDPPDPDPPPPDPPPPPDPDPPPDPDDPDDDDDDDDPDDDDDDDDDVVVVVVVVVVVVVVVVVVVVVVVVVVVVVVVVVVVVVVVVVVVVVVVVVVVVVVVVVVVVVVVVVVCVVVVVVVVVVVVVVVVVVVVVVVVVVVVVVVVVVVVVVVVVD

InterPro domains:
  IPR019150 Vesicle transport protein, Use1 [PF09753] (74-300)
  IPR019150 Vesicle transport protein, Use1 [PTHR13050] (10-300)

Sequence (300 aa):
MSNQCRTRPPSKENINLMRLINRLEQISNLNLARPVLSEAKQDSQFSSSDISGERTSKDRSAEDIAWYWELKGLETTVKHAKTILKTIEGSSSISQFQENAFPNYGELNDKLKVIESRVKAALELCKVPASKNIPRTKKKVVNSIKKPELPVSLELKPDSRVLNEANKANDLEKGLNEASLDQARKPLIIDEQSITNIELIDKTLNQNSSIQDQLTDELSQMASQLKKNVHHFNKLLVEDQAIIQSNQTKLENNSTLMKTQGGKLSEISIRGRKTTWLTILAVLAVVLAWIMMFIIIRLT

Radius of gyration: 41.67 Å; chains: 1; bounding box: 100×66×126 Å

pLDDT: mean 73.01, std 19.42, range [32.88, 97.75]

Secondary structure (DSSP, 8-state):
------PPPPPHHHHHHHHHHHHHHHHHHHHHT-SSTTTTT---------S--TTHHHHHHHHHHHHHHHHHHHHHHHHHHHHHHHHHHHHHTT-TT--SSS--HHHHHHHHHHHHHHHHHHHHHS----TT---------------------------TT-SS-SS--SS--------------------TTTHHHHHHHHHHHHHHHHHHHHHHHHHHHHHHHHHHHHHHHHHHHHHHHHHHHHHHHHHHHHHHHHHHHHHHHHHHHHHHHHHHHHHHHHHHHHHHHHHHHHHHHHH-